Protein AF-A0A0F8WZB8-F1 (afdb_monomer)

Structure (mmCIF, N/CA/C/O backbone):
data_AF-A0A0F8WZB8-F1
#
_entry.id   AF-A0A0F8WZB8-F1
#
loop_
_atom_site.group_PDB
_atom_site.id
_atom_site.type_symbol
_atom_site.label_atom_id
_atom_site.label_alt_id
_atom_site.label_comp_id
_atom_site.label_asym_id
_atom_site.label_entity_id
_atom_site.label_seq_id
_atom_site.pdbx_PDB_ins_code
_atom_site.Cartn_x
_atom_site.Cartn_y
_atom_site.Cartn_z
_atom_site.occupancy
_atom_site.B_iso_or_equiv
_atom_site.auth_seq_id
_atom_site.auth_comp_id
_atom_site.auth_asym_id
_atom_site.auth_atom_id
_atom_site.pdbx_PDB_model_num
ATOM 1 N N . LEU A 1 1 ? -6.434 8.163 26.748 1.00 84.19 1 LEU A N 1
ATOM 2 C CA . LEU A 1 1 ? -7.504 9.034 27.290 1.00 84.19 1 LEU A CA 1
ATOM 3 C C . LEU A 1 1 ? -7.642 8.726 28.777 1.00 84.19 1 LEU A C 1
ATOM 5 O O . LEU A 1 1 ? -7.546 7.554 29.119 1.00 84.19 1 LEU A O 1
ATOM 9 N N . ARG A 1 2 ? -7.771 9.729 29.651 1.00 89.81 2 ARG A N 1
ATOM 10 C CA . ARG A 1 2 ? -7.945 9.549 31.104 1.00 89.81 2 ARG A CA 1
ATOM 11 C C . ARG A 1 2 ? -8.964 10.566 31.616 1.00 89.81 2 ARG A C 1
ATOM 13 O O . ARG A 1 2 ? -8.829 11.735 31.271 1.00 89.81 2 ARG A O 1
ATOM 20 N N . GLY A 1 3 ? -9.933 10.126 32.410 1.00 89.50 3 GLY A N 1
ATOM 21 C CA . GLY A 1 3 ? -10.964 10.975 33.014 1.00 89.50 3 GLY A CA 1
ATOM 22 C C . GLY A 1 3 ? -11.982 10.140 33.790 1.00 89.50 3 GLY A C 1
ATOM 23 O O . GLY A 1 3 ? -12.174 8.975 33.459 1.00 89.50 3 GLY A O 1
ATOM 24 N N . ASP A 1 4 ? -12.578 10.711 34.839 1.00 87.06 4 ASP A N 1
ATOM 25 C CA . ASP A 1 4 ? -13.692 10.127 35.610 1.00 87.06 4 ASP A CA 1
ATOM 26 C C . ASP A 1 4 ? -13.493 8.672 36.082 1.00 87.06 4 ASP A C 1
ATOM 28 O O . ASP A 1 4 ? -14.410 7.855 36.053 1.00 87.06 4 ASP A O 1
ATOM 32 N N . GLY A 1 5 ? -12.275 8.324 36.512 1.00 90.81 5 GLY A N 1
ATOM 33 C CA . GLY A 1 5 ? -11.950 6.959 36.955 1.00 90.81 5 GLY A CA 1
ATOM 34 C C . GLY A 1 5 ? -11.838 5.936 35.815 1.00 90.81 5 GLY A C 1
ATOM 35 O O . GLY A 1 5 ? -11.879 4.731 36.058 1.00 90.81 5 GLY A O 1
ATOM 36 N N . VAL A 1 6 ? -11.696 6.401 34.568 1.00 95.94 6 VAL A N 1
ATOM 37 C CA . VAL A 1 6 ? -11.497 5.578 33.370 1.00 95.94 6 VAL A CA 1
ATOM 38 C C . VAL A 1 6 ? -10.195 5.967 32.669 1.00 95.94 6 VAL A C 1
ATOM 40 O O . VAL A 1 6 ? -9.913 7.141 32.413 1.00 95.94 6 VAL A O 1
ATOM 43 N N . GLN A 1 7 ? -9.399 4.969 32.293 1.00 97.69 7 GLN A N 1
ATOM 44 C CA . GLN A 1 7 ? -8.256 5.119 31.397 1.00 97.69 7 GLN A CA 1
ATOM 45 C C . GLN A 1 7 ? -8.441 4.239 30.161 1.00 97.69 7 GLN A C 1
ATOM 47 O O . GLN A 1 7 ? -8.672 3.042 30.269 1.00 97.69 7 GLN A O 1
ATOM 52 N N . ILE A 1 8 ? -8.251 4.821 28.975 1.00 97.31 8 ILE A N 1
ATOM 53 C CA . ILE A 1 8 ? -8.271 4.109 27.693 1.00 97.31 8 ILE A CA 1
ATOM 54 C C . ILE A 1 8 ? -6.916 4.260 27.001 1.00 97.31 8 ILE A C 1
ATOM 56 O O . ILE A 1 8 ? -6.489 5.382 26.697 1.00 97.31 8 ILE A O 1
ATOM 60 N N . ASN A 1 9 ? -6.266 3.135 26.708 1.00 98.12 9 ASN A N 1
ATOM 61 C CA . ASN A 1 9 ? -5.048 3.061 25.904 1.00 98.12 9 ASN A CA 1
ATOM 62 C C . ASN A 1 9 ? -5.372 2.437 24.540 1.00 98.12 9 ASN A C 1
ATOM 64 O O . ASN A 1 9 ? -5.964 1.359 24.472 1.00 98.12 9 ASN A O 1
ATOM 68 N N . LEU A 1 10 ? -4.969 3.111 23.460 1.00 98.00 10 LEU A N 1
ATOM 69 C CA . LEU A 1 10 ? -5.185 2.671 22.082 1.00 98.00 10 LEU A CA 1
ATOM 70 C C . LEU A 1 10 ? -3.843 2.499 21.375 1.00 98.00 10 LEU A C 1
ATOM 72 O O . LEU A 1 10 ? -3.004 3.398 21.406 1.00 98.00 10 LEU A O 1
ATOM 76 N N . ILE A 1 11 ? -3.654 1.359 20.712 1.00 98.50 11 ILE A N 1
ATOM 77 C CA . ILE A 1 11 ? -2.485 1.094 19.867 1.00 98.50 11 ILE A CA 1
ATOM 78 C C . ILE A 1 11 ? -2.988 0.627 18.508 1.00 98.50 11 ILE A C 1
ATOM 80 O O . ILE A 1 11 ? -3.618 -0.422 18.432 1.00 98.50 11 ILE A O 1
ATOM 84 N N . LEU A 1 12 ? -2.678 1.375 17.447 1.00 98.62 12 LEU A N 1
ATOM 85 C CA . LEU A 1 12 ? -2.992 1.013 16.063 1.00 98.62 12 LEU A CA 1
ATOM 86 C C . LEU A 1 12 ? -1.709 0.654 15.313 1.00 98.62 12 LEU A C 1
ATOM 88 O O . LEU A 1 12 ? -0.749 1.426 15.317 1.00 98.62 12 LEU A O 1
ATOM 92 N N . ARG A 1 13 ? -1.693 -0.504 14.646 1.00 98.62 13 ARG A N 1
ATOM 93 C CA . ARG A 1 13 ? -0.599 -0.922 13.755 1.00 98.62 13 ARG A CA 1
ATOM 94 C C . ARG A 1 13 ? -1.137 -1.642 12.524 1.00 98.62 13 ARG A C 1
ATOM 96 O O . ARG A 1 13 ? -2.099 -2.393 12.619 1.00 98.62 13 ARG A O 1
ATOM 103 N N . PHE A 1 14 ? -0.473 -1.483 11.382 1.00 98.50 14 PHE A N 1
ATOM 104 C CA . PHE A 1 14 ? -0.682 -2.379 10.242 1.00 98.50 14 PHE A CA 1
ATOM 105 C C . PHE A 1 14 ? -0.015 -3.730 10.504 1.00 98.50 14 PHE A C 1
ATOM 107 O O . PHE A 1 14 ? 1.138 -3.779 10.956 1.00 98.50 14 PHE A O 1
ATOM 114 N N . VAL A 1 15 ? -0.757 -4.803 10.228 1.00 98.38 15 VAL A N 1
ATOM 115 C CA . VAL A 1 15 ? -0.369 -6.194 10.514 1.00 98.38 15 VAL A CA 1
ATOM 116 C C . VAL A 1 15 ? -0.375 -7.077 9.264 1.00 98.38 15 VAL A C 1
ATOM 118 O O . VAL A 1 15 ? 0.323 -8.085 9.232 1.00 98.38 15 VAL A O 1
ATOM 121 N N . THR A 1 16 ? -1.070 -6.653 8.205 1.00 98.25 16 THR A N 1
ATOM 122 C CA . THR A 1 16 ? -0.941 -7.183 6.838 1.00 98.25 16 THR A CA 1
ATOM 123 C C . THR A 1 16 ? -0.974 -6.028 5.829 1.00 98.25 16 THR A C 1
ATOM 125 O O . THR A 1 16 ? -1.180 -4.870 6.197 1.00 98.25 16 THR A O 1
ATOM 128 N N . ASN A 1 17 ? -0.844 -6.345 4.537 1.00 97.50 17 ASN A N 1
ATOM 129 C CA . ASN A 1 17 ? -0.978 -5.377 3.442 1.00 97.50 17 ASN A CA 1
ATOM 130 C C . ASN A 1 17 ? -2.409 -4.836 3.256 1.00 97.50 17 ASN A C 1
ATOM 132 O O . ASN A 1 17 ? -2.617 -3.917 2.465 1.00 97.50 17 ASN A O 1
ATOM 136 N N . ARG A 1 18 ? -3.405 -5.418 3.933 1.00 98.56 18 ARG A N 1
ATOM 137 C CA . ARG A 1 18 ? -4.818 -5.020 3.829 1.00 98.56 18 ARG A CA 1
ATOM 138 C C . ARG A 1 18 ? -5.492 -4.765 5.169 1.00 98.56 18 ARG A C 1
ATOM 140 O O . ARG A 1 18 ? -6.571 -4.188 5.174 1.00 98.56 18 ARG A O 1
ATOM 147 N N . THR A 1 19 ? -4.862 -5.149 6.277 1.00 98.88 19 THR A N 1
ATOM 148 C CA . THR A 1 19 ? -5.469 -5.147 7.607 1.00 98.88 19 THR A CA 1
ATOM 149 C C . THR A 1 19 ? -4.601 -4.396 8.612 1.00 98.88 19 THR A C 1
ATOM 151 O O . THR A 1 19 ? -3.408 -4.673 8.790 1.00 98.88 19 THR A O 1
ATOM 154 N N . SER A 1 20 ? -5.230 -3.455 9.310 1.00 98.88 20 SER A N 1
ATOM 155 C CA . SER A 1 20 ? -4.702 -2.841 10.527 1.00 98.88 20 SER A CA 1
ATOM 156 C C . SER A 1 20 ? -5.391 -3.421 11.756 1.00 98.88 20 SER A C 1
ATOM 158 O O . SER A 1 20 ? -6.515 -3.906 11.676 1.00 98.88 20 SER A O 1
ATOM 160 N N . LEU A 1 21 ? -4.698 -3.393 12.888 1.00 98.94 21 LEU A N 1
ATOM 161 C CA . LEU A 1 21 ? -5.144 -3.925 14.164 1.00 98.94 21 LEU A CA 1
ATOM 162 C C . LEU A 1 21 ? -5.076 -2.822 15.214 1.00 98.94 21 LEU A C 1
ATOM 164 O O . LEU A 1 21 ? -4.041 -2.169 15.377 1.00 98.94 21 LEU A O 1
ATOM 168 N N . VAL A 1 22 ? -6.174 -2.652 15.941 1.00 98.81 22 VAL A N 1
ATOM 169 C CA . VAL A 1 22 ? -6.278 -1.763 17.092 1.00 98.81 22 VAL A CA 1
ATOM 170 C C . VAL A 1 22 ? -6.413 -2.600 18.350 1.00 98.81 22 VAL A C 1
ATOM 172 O O . VAL A 1 22 ? -7.341 -3.395 18.456 1.00 98.81 22 VAL A O 1
ATOM 175 N N . LYS A 1 23 ? -5.508 -2.398 19.307 1.00 98.81 23 LYS A N 1
ATOM 176 C CA . LYS A 1 23 ? -5.672 -2.840 20.693 1.00 98.81 23 LYS A CA 1
ATOM 177 C C . LYS A 1 23 ? -6.320 -1.719 21.487 1.00 98.81 23 LYS A C 1
ATOM 179 O O . LYS A 1 23 ? -5.789 -0.606 21.507 1.00 98.81 23 LYS A O 1
ATOM 184 N N . THR A 1 24 ? -7.411 -2.031 22.170 1.00 98.69 24 THR A N 1
ATOM 185 C CA . THR A 1 24 ? -8.091 -1.121 23.088 1.00 98.69 24 THR A CA 1
ATOM 186 C C . THR A 1 24 ? -8.042 -1.705 24.485 1.00 98.69 24 THR A C 1
ATOM 188 O O . THR A 1 24 ? -8.583 -2.779 24.722 1.00 98.69 24 THR A O 1
ATOM 191 N N . GLN A 1 25 ? -7.380 -1.001 25.401 1.00 98.50 25 GLN A N 1
ATOM 192 C CA . GLN A 1 25 ? -7.317 -1.364 26.815 1.00 98.50 25 GLN A CA 1
ATOM 193 C C . GLN A 1 25 ? -8.068 -0.319 27.619 1.00 98.50 25 GLN A C 1
ATOM 195 O O . GLN A 1 25 ? -7.725 0.862 27.549 1.00 98.50 25 GLN A O 1
ATOM 200 N N . ILE A 1 26 ? -9.064 -0.761 28.369 1.00 98.31 26 ILE A N 1
ATOM 201 C CA . ILE A 1 26 ? -9.872 0.057 29.260 1.00 98.31 26 ILE A CA 1
ATOM 202 C C . ILE A 1 26 ? -9.551 -0.384 30.682 1.00 98.31 26 ILE A C 1
ATOM 204 O O . ILE A 1 26 ? -9.604 -1.575 30.978 1.00 98.31 26 ILE A O 1
ATOM 208 N N . ILE A 1 27 ? -9.198 0.578 31.526 1.00 98.00 27 ILE A N 1
ATOM 209 C CA . ILE A 1 27 ? -8.988 0.412 32.962 1.00 98.00 27 ILE A CA 1
ATOM 210 C C . ILE A 1 27 ? -10.053 1.256 33.655 1.00 98.00 27 ILE A C 1
ATOM 212 O O . ILE A 1 27 ? -10.181 2.442 33.333 1.00 98.00 27 ILE A O 1
ATOM 216 N N . THR A 1 28 ? -10.842 0.663 34.545 1.00 97.00 28 THR A N 1
ATOM 217 C CA . THR A 1 28 ? -11.963 1.340 35.200 1.00 97.00 28 THR A CA 1
ATOM 218 C C . THR A 1 28 ? -12.333 0.711 36.542 1.00 97.00 28 THR A C 1
ATOM 220 O O . THR A 1 28 ? -12.270 -0.500 36.723 1.00 97.00 28 THR A O 1
ATOM 223 N N . GLU A 1 29 ? -12.776 1.548 37.480 1.00 93.62 29 GLU A N 1
ATOM 224 C CA . GLU A 1 29 ? -13.241 1.124 38.809 1.00 93.62 29 GLU A CA 1
ATOM 225 C C . GLU A 1 29 ? -14.736 0.760 38.849 1.00 93.62 29 GLU A C 1
ATOM 227 O O . GLU A 1 29 ? -15.234 0.294 39.875 1.00 93.62 29 GLU A O 1
ATOM 232 N N . LYS A 1 30 ? -15.483 1.007 37.764 1.00 94.50 30 LYS A N 1
ATOM 233 C CA . LYS A 1 30 ? -16.938 0.810 37.697 1.00 94.50 30 LYS A CA 1
ATOM 234 C C . LYS A 1 30 ? -17.340 0.114 36.394 1.00 94.50 30 LYS A C 1
ATOM 236 O O . LYS A 1 30 ? -16.642 0.255 35.394 1.00 94.50 30 LYS A O 1
ATOM 241 N N . PRO A 1 31 ? -18.492 -0.575 36.361 1.00 96.62 31 PRO A N 1
ATOM 242 C CA . PRO A 1 31 ? -19.074 -1.033 35.108 1.00 96.62 31 PRO A CA 1
ATOM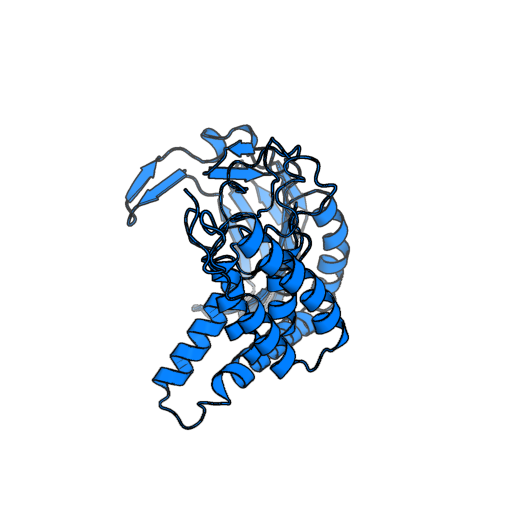 243 C C . PRO A 1 31 ? -19.306 0.132 34.138 1.00 96.62 31 PRO A C 1
ATOM 245 O O . PRO A 1 31 ? -19.742 1.208 34.553 1.00 96.62 31 PRO A O 1
ATOM 248 N N . LEU A 1 32 ? -19.049 -0.094 32.850 1.00 97.12 32 LEU A N 1
ATOM 249 C CA . LEU A 1 32 ? -19.213 0.899 31.789 1.00 97.12 32 LEU A CA 1
ATOM 250 C C . LEU A 1 32 ? -20.117 0.372 30.677 1.00 97.12 32 LEU A C 1
ATOM 252 O O . LEU A 1 32 ? -20.080 -0.810 30.330 1.00 97.12 32 LEU A O 1
ATOM 256 N N . ILE A 1 33 ? -20.856 1.295 30.064 1.00 97.00 33 ILE A N 1
ATOM 257 C CA . ILE A 1 33 ? -21.469 1.104 28.751 1.00 97.00 33 ILE A CA 1
ATOM 258 C C . ILE A 1 33 ? -20.485 1.664 27.726 1.00 97.00 33 ILE A C 1
ATOM 260 O O . ILE A 1 33 ? -20.104 2.833 27.798 1.00 97.00 33 ILE A O 1
ATOM 264 N N . LEU A 1 34 ? -20.042 0.827 26.796 1.00 97.25 34 LEU A N 1
ATOM 265 C CA . LEU A 1 34 ? -19.183 1.237 25.694 1.00 97.25 34 LEU A CA 1
ATOM 266 C C . LEU A 1 34 ? -20.042 1.479 24.465 1.00 97.25 34 LEU A C 1
ATOM 268 O O . LEU A 1 34 ? -20.723 0.559 24.016 1.00 97.25 34 LEU A O 1
ATOM 272 N N . GLN A 1 35 ? -19.937 2.679 23.904 1.00 97.38 35 GLN A N 1
ATOM 273 C CA . GLN A 1 35 ? -20.584 3.058 22.657 1.00 97.38 35 GLN A CA 1
ATOM 274 C C . GLN A 1 35 ? -19.526 3.364 21.594 1.00 97.38 35 GLN A C 1
ATOM 276 O O . GLN A 1 35 ? -18.582 4.120 21.830 1.00 97.38 35 GLN A O 1
ATOM 281 N N . PHE A 1 36 ? -19.678 2.759 20.418 1.00 96.81 36 PHE A N 1
ATOM 282 C CA . PHE A 1 36 ? -18.862 3.014 19.236 1.00 96.81 36 PHE A CA 1
ATOM 283 C C . PHE A 1 36 ? -19.757 3.537 18.127 1.00 96.81 36 PHE A C 1
ATOM 285 O O . PHE A 1 36 ? -20.694 2.857 17.718 1.00 96.81 36 PHE A O 1
ATOM 292 N N . GLU A 1 37 ? -19.424 4.699 17.591 1.00 97.00 37 GLU A N 1
ATOM 293 C CA . GLU A 1 37 ? -20.153 5.305 16.486 1.00 97.00 37 GLU A CA 1
ATOM 294 C C . GLU A 1 37 ? -19.237 5.553 15.290 1.00 97.00 37 GLU A C 1
ATOM 296 O O . GLU A 1 37 ? -18.013 5.664 15.407 1.00 97.00 37 GLU A O 1
ATOM 301 N N . GLY A 1 38 ? -19.839 5.632 14.110 1.00 96.44 38 GLY A N 1
ATOM 302 C CA . GLY A 1 38 ? -19.140 6.059 12.912 1.00 96.44 38 GLY A CA 1
ATOM 303 C C . GLY A 1 38 ? -20.101 6.562 11.852 1.00 96.44 38 GLY A C 1
ATOM 304 O O . GLY A 1 38 ? -21.233 6.092 11.744 1.00 96.44 38 GLY A O 1
ATOM 305 N N . GLN A 1 39 ? -19.622 7.506 11.048 1.00 96.75 39 GLN A N 1
ATOM 306 C CA . GLN A 1 39 ? -20.369 8.141 9.971 1.00 96.75 39 GLN A CA 1
ATOM 307 C C . GLN A 1 39 ? -19.475 8.255 8.738 1.00 96.75 39 GLN A C 1
ATOM 309 O O . GLN A 1 39 ? -18.318 8.671 8.821 1.00 96.75 39 GLN A O 1
ATOM 314 N N . LEU A 1 40 ? -20.002 7.848 7.586 1.00 96.31 40 LEU A N 1
ATOM 315 C CA . LEU A 1 40 ? -19.331 8.038 6.308 1.00 96.31 40 LEU A CA 1
ATOM 316 C C . LEU A 1 40 ? -19.379 9.516 5.916 1.00 96.31 40 LEU A C 1
ATOM 318 O O . LEU A 1 40 ? -20.345 10.218 6.202 1.00 96.31 40 LEU A O 1
ATOM 322 N N . VAL A 1 41 ? -18.330 9.978 5.237 1.00 93.31 41 VAL A N 1
ATOM 323 C CA . VAL A 1 41 ? -18.161 11.390 4.873 1.00 93.31 41 VAL A CA 1
ATOM 324 C C . VAL A 1 41 ? -19.347 11.947 4.075 1.00 93.31 41 VAL A C 1
ATOM 326 O O . VAL A 1 41 ? -19.839 11.330 3.127 1.00 93.31 41 VAL A O 1
ATOM 329 N N . GLU A 1 42 ? -19.779 13.153 4.444 1.00 86.62 42 GLU A N 1
ATOM 330 C CA . GLU A 1 42 ? -20.983 13.785 3.888 1.00 86.62 42 GLU A CA 1
ATOM 331 C C . GLU A 1 42 ? -20.702 14.831 2.809 1.00 86.62 42 GLU A C 1
ATOM 333 O O . GLU A 1 42 ? -21.606 15.176 2.055 1.00 86.62 42 GLU A O 1
ATOM 338 N N . HIS A 1 43 ? -19.459 15.306 2.692 1.00 93.31 43 HIS A N 1
ATOM 339 C CA . HIS A 1 43 ? -19.064 16.337 1.731 1.00 93.31 43 HIS A CA 1
ATOM 340 C C . HIS A 1 43 ? -17.992 15.818 0.770 1.00 93.31 43 HIS A C 1
ATOM 342 O O . HIS A 1 43 ? -17.039 15.156 1.182 1.00 93.31 43 HIS A O 1
ATOM 348 N N . MET A 1 44 ? -18.135 16.146 -0.513 1.00 94.44 44 MET A N 1
ATOM 349 C CA . MET A 1 44 ? -17.294 15.634 -1.591 1.00 94.44 44 MET A CA 1
ATOM 350 C C . MET A 1 44 ? -15.901 16.264 -1.599 1.00 94.44 44 MET A C 1
ATOM 352 O O . MET A 1 44 ? -14.916 15.572 -1.850 1.00 94.44 44 MET A O 1
ATOM 356 N N . SER A 1 45 ? -15.788 17.575 -1.355 1.00 95.25 45 SER A N 1
ATOM 357 C CA . SER A 1 45 ? -14.470 18.217 -1.336 1.00 95.25 45 SER A CA 1
ATOM 358 C C . SER A 1 45 ? -14.400 19.502 -0.518 1.00 95.25 45 SER A C 1
ATOM 360 O O . SER A 1 45 ? -15.357 20.274 -0.411 1.00 95.25 45 SER A O 1
ATOM 362 N N . ALA A 1 46 ? -13.203 19.764 -0.001 1.00 95.50 46 ALA A N 1
ATOM 363 C CA . ALA A 1 46 ? -12.823 21.012 0.638 1.00 95.50 46 ALA A CA 1
ATOM 364 C C . ALA A 1 46 ? -11.404 21.412 0.210 1.00 95.50 46 ALA A C 1
ATOM 366 O O . ALA A 1 46 ? -10.581 20.566 -0.140 1.00 95.50 46 ALA A O 1
ATOM 367 N N . LYS A 1 47 ? -11.102 22.712 0.259 1.00 96.50 47 LYS A N 1
ATOM 368 C CA . LYS A 1 47 ? -9.750 23.253 0.072 1.00 96.50 47 LYS A CA 1
ATOM 369 C C . LYS A 1 47 ? -9.447 24.221 1.209 1.00 96.50 47 LYS A C 1
ATOM 371 O O . LYS A 1 47 ? -10.205 25.164 1.424 1.00 96.50 47 LYS A O 1
ATOM 376 N N . ASN A 1 48 ? -8.346 23.987 1.923 1.00 95.56 48 ASN A N 1
ATOM 377 C CA . ASN A 1 48 ? -7.917 24.780 3.084 1.00 95.56 48 ASN A CA 1
ATOM 378 C C . ASN A 1 48 ? -9.020 24.907 4.153 1.00 95.56 48 ASN A C 1
ATOM 380 O O . ASN A 1 48 ? -9.349 26.007 4.589 1.00 95.56 48 ASN A O 1
ATOM 384 N N . GLY A 1 49 ? -9.658 23.783 4.499 1.00 93.88 49 GLY A N 1
ATOM 385 C CA . GLY A 1 49 ? -10.753 23.728 5.477 1.00 93.88 49 GLY A CA 1
ATOM 386 C C . GLY A 1 49 ? -12.092 24.306 4.999 1.00 93.88 49 GLY A C 1
ATOM 387 O O . GLY A 1 49 ? -13.075 24.218 5.723 1.00 93.88 49 GLY A O 1
ATOM 388 N N . LYS A 1 50 ? -12.167 24.869 3.784 1.00 96.06 50 LYS A N 1
ATOM 389 C CA . LYS A 1 50 ? -13.402 25.439 3.226 1.00 96.06 50 LYS A CA 1
ATOM 390 C C . LYS A 1 50 ? -14.044 24.473 2.241 1.00 96.06 50 LYS A C 1
ATOM 392 O O . LYS A 1 50 ? -13.394 24.068 1.274 1.00 96.06 50 LYS A O 1
ATOM 397 N N . VAL A 1 51 ? -15.314 24.138 2.467 1.00 96.06 51 VAL A N 1
ATOM 398 C CA . VAL A 1 51 ? -16.101 23.279 1.571 1.00 96.06 51 VAL A CA 1
ATOM 399 C C . VAL A 1 51 ? -16.131 23.887 0.165 1.00 96.06 51 VAL A C 1
ATOM 401 O O . VAL A 1 51 ? -16.326 25.091 -0.006 1.00 96.06 51 VAL A O 1
ATOM 404 N N . LYS A 1 52 ? -15.879 23.049 -0.841 1.00 96.44 52 LYS A N 1
ATOM 405 C CA . LYS A 1 52 ? -15.947 23.398 -2.267 1.00 96.44 52 LYS A CA 1
ATOM 406 C C . LYS A 1 52 ? -17.090 22.690 -2.969 1.00 96.44 52 LYS A C 1
ATOM 408 O O . LYS A 1 52 ? -17.718 23.281 -3.837 1.00 96.44 52 LYS A O 1
ATOM 413 N N . ASP A 1 53 ? -17.373 21.464 -2.555 1.00 95.94 53 ASP A N 1
ATOM 414 C CA . ASP A 1 53 ? -18.534 20.713 -2.997 1.00 95.94 53 ASP A CA 1
ATOM 415 C C . ASP A 1 53 ? -19.175 20.059 -1.774 1.00 95.94 53 ASP A C 1
ATOM 417 O O . ASP A 1 53 ? -18.592 19.160 -1.163 1.00 95.94 53 ASP A O 1
ATOM 421 N N . ALA A 1 54 ? -20.348 20.572 -1.399 1.00 96.31 54 ALA A N 1
ATOM 422 C CA . ALA A 1 54 ? -21.110 20.129 -0.236 1.00 96.31 54 ALA A CA 1
ATOM 423 C C . ALA A 1 54 ? -21.951 18.874 -0.514 1.00 96.31 54 ALA A C 1
ATOM 425 O O . ALA A 1 54 ? -22.599 18.360 0.390 1.00 96.31 54 ALA A O 1
ATOM 426 N N . ARG A 1 55 ? -21.980 18.371 -1.754 1.00 96.19 55 ARG A N 1
ATOM 427 C CA . ARG A 1 55 ? -22.707 17.136 -2.062 1.00 96.19 55 ARG A CA 1
ATOM 428 C C . ARG A 1 55 ? -22.014 15.949 -1.400 1.00 96.19 55 ARG A C 1
ATOM 430 O O . ARG A 1 55 ? -20.791 15.914 -1.314 1.00 96.19 55 ARG A O 1
ATOM 437 N N . SER A 1 56 ? -22.785 14.937 -1.022 1.00 95.12 56 SER A N 1
ATOM 438 C CA . SER A 1 56 ? -22.229 13.665 -0.556 1.00 95.12 56 SER A CA 1
ATOM 439 C C . SER A 1 56 ? -21.584 12.880 -1.701 1.00 95.12 56 SER A C 1
ATOM 441 O O . SER A 1 56 ? -22.187 12.797 -2.778 1.00 95.12 56 SER A O 1
ATOM 443 N N . PRO A 1 57 ? -20.428 12.213 -1.488 1.00 95.88 57 PRO A N 1
ATOM 444 C CA . PRO A 1 57 ? -19.867 11.280 -2.467 1.00 95.88 57 PRO A CA 1
ATOM 445 C C . PRO A 1 57 ? -20.868 10.208 -2.912 1.00 95.88 57 PRO A C 1
ATOM 447 O O . PRO A 1 57 ? -20.868 9.807 -4.071 1.00 95.88 57 PRO A O 1
ATOM 450 N N . PHE A 1 58 ? -21.773 9.793 -2.021 1.00 95.81 58 PHE A N 1
ATOM 451 C CA . PHE A 1 58 ? -22.807 8.795 -2.306 1.00 95.81 58 PHE A CA 1
ATOM 452 C C . PHE A 1 58 ? -24.005 9.358 -3.088 1.00 95.81 58 PHE A C 1
ATOM 454 O O . PHE A 1 58 ? -24.813 8.588 -3.606 1.00 95.81 58 PHE A O 1
ATOM 461 N N . ALA A 1 59 ? -24.140 10.686 -3.169 1.00 95.25 59 ALA A N 1
ATOM 462 C CA . ALA A 1 59 ? -25.091 11.358 -4.054 1.00 95.25 59 ALA A CA 1
ATOM 463 C C . ALA A 1 59 ? -24.469 11.631 -5.433 1.00 95.25 59 ALA A C 1
ATOM 465 O O . ALA A 1 59 ? -25.135 11.457 -6.449 1.00 95.25 59 ALA A O 1
ATOM 466 N N . VAL A 1 60 ? -23.187 12.015 -5.473 1.00 97.06 60 VAL A N 1
ATOM 467 C CA . VAL A 1 60 ? -22.432 12.225 -6.723 1.00 97.06 60 VAL A CA 1
ATOM 468 C C . VAL A 1 60 ? -22.207 10.903 -7.462 1.00 97.06 60 VAL A C 1
ATOM 470 O O . VAL A 1 60 ? -22.336 10.849 -8.683 1.00 97.06 60 VAL A O 1
ATOM 473 N N . TYR A 1 61 ? -21.927 9.827 -6.725 1.00 97.25 61 TYR A N 1
ATOM 474 C CA . TYR A 1 61 ? -21.783 8.474 -7.252 1.00 97.25 61 TYR A CA 1
ATOM 475 C C . TYR A 1 61 ? -22.804 7.545 -6.582 1.00 97.25 61 TYR A C 1
ATOM 477 O O . TYR A 1 61 ? -22.455 6.832 -5.639 1.00 97.25 61 TYR A O 1
ATOM 485 N N . PRO A 1 62 ? -24.061 7.494 -7.065 1.00 96.06 62 PRO A N 1
ATOM 486 C CA . PRO A 1 62 ? -25.098 6.641 -6.477 1.00 96.06 62 PRO A CA 1
ATOM 487 C C . PRO A 1 62 ? -24.710 5.158 -6.418 1.00 96.06 62 PRO A C 1
ATOM 489 O O . PRO A 1 62 ? -25.157 4.432 -5.535 1.00 96.06 62 PRO A O 1
ATOM 492 N N . GLN A 1 63 ? -23.807 4.712 -7.296 1.00 96.81 63 GLN A N 1
ATOM 493 C CA . GLN A 1 63 ? -23.407 3.305 -7.348 1.00 96.81 63 GLN A CA 1
ATOM 494 C C . GLN A 1 63 ? -22.414 2.951 -6.237 1.00 96.81 63 GLN A C 1
ATOM 496 O O . GLN A 1 63 ? -22.187 1.777 -5.971 1.00 96.81 63 GLN A O 1
ATOM 501 N N . LEU A 1 64 ? -21.849 3.956 -5.558 1.00 96.81 64 LEU A N 1
ATOM 502 C CA . LEU A 1 64 ? -20.971 3.787 -4.404 1.00 96.81 64 LEU A CA 1
ATOM 503 C C . LEU A 1 64 ? -21.737 3.445 -3.120 1.00 96.81 64 LEU A C 1
ATOM 505 O O . LEU A 1 64 ? -21.100 3.108 -2.128 1.00 96.81 64 LEU A O 1
ATOM 509 N N . GLN A 1 65 ? -23.069 3.577 -3.100 1.00 95.69 65 GLN A N 1
ATOM 510 C CA . GLN A 1 65 ? -23.874 3.430 -1.882 1.00 95.69 65 GLN A CA 1
ATOM 511 C C . GLN A 1 65 ? -23.490 2.157 -1.104 1.00 95.69 65 GLN A C 1
ATOM 513 O O . GLN A 1 65 ? -23.472 1.067 -1.690 1.00 95.69 65 GLN A O 1
ATOM 518 N N . PRO A 1 66 ? -23.156 2.283 0.194 1.00 96.62 66 PRO A N 1
ATOM 519 C CA . PRO A 1 66 ? -22.678 1.159 0.979 1.00 96.62 66 PRO A CA 1
ATOM 520 C C . PRO A 1 66 ? -23.811 0.162 1.215 1.00 96.62 66 PRO A C 1
ATOM 522 O O . PRO A 1 66 ? -24.929 0.531 1.578 1.00 96.62 66 PRO A O 1
ATOM 525 N N . LYS A 1 67 ? -23.504 -1.123 1.062 1.00 97.69 67 LYS A N 1
ATOM 526 C CA . LYS A 1 67 ? -24.354 -2.212 1.545 1.00 97.69 67 LYS A CA 1
ATOM 527 C C . LYS A 1 67 ? -23.785 -2.717 2.860 1.00 97.69 67 LYS A C 1
ATOM 529 O O . LYS A 1 67 ? -22.657 -3.208 2.888 1.00 97.69 67 LYS A O 1
ATOM 534 N N . TRP A 1 68 ? -24.568 -2.571 3.920 1.00 97.75 68 TRP A N 1
ATOM 535 C CA . TRP A 1 68 ? -24.192 -2.953 5.274 1.00 97.75 68 TRP A CA 1
ATOM 536 C C . TRP A 1 68 ? -24.517 -4.421 5.532 1.00 97.75 68 TRP A C 1
ATOM 538 O O . TRP A 1 68 ? -25.595 -4.904 5.188 1.00 97.75 68 TRP A O 1
ATOM 548 N N . GLN A 1 69 ? -23.582 -5.114 6.164 1.00 97.75 69 GLN A N 1
ATOM 549 C CA . GLN A 1 69 ? -23.791 -6.407 6.796 1.00 97.75 69 GLN A CA 1
ATOM 550 C C . GLN A 1 69 ? -23.220 -6.303 8.203 1.00 97.75 69 GLN A C 1
ATOM 552 O O . GLN A 1 69 ? -22.029 -6.032 8.368 1.00 97.75 69 GLN A O 1
ATOM 557 N N . VAL A 1 70 ? -24.079 -6.457 9.206 1.00 96.69 70 VAL A N 1
ATOM 558 C CA . VAL A 1 70 ? -23.704 -6.330 10.615 1.00 96.69 70 VAL A CA 1
ATOM 559 C C . VAL A 1 70 ? -24.040 -7.615 11.357 1.00 96.69 70 VAL A C 1
ATOM 561 O O . VAL A 1 70 ? -25.081 -8.226 11.120 1.00 96.69 70 VAL A O 1
ATOM 564 N N . THR A 1 71 ? -23.146 -8.020 12.247 1.00 93.88 71 THR A N 1
ATOM 565 C CA . THR A 1 71 ? -23.361 -9.089 13.227 1.00 93.88 71 THR A CA 1
ATOM 566 C C . THR A 1 71 ? -22.805 -8.633 14.567 1.00 93.88 71 THR A C 1
ATOM 568 O O . THR A 1 71 ? -22.138 -7.600 14.644 1.00 93.88 71 THR A O 1
ATOM 571 N N . ASP A 1 72 ? -22.998 -9.431 15.615 1.00 89.12 72 ASP A N 1
ATOM 572 C CA . ASP A 1 72 ? -22.381 -9.143 16.905 1.00 89.12 72 ASP A CA 1
ATOM 573 C C . ASP A 1 72 ? -20.851 -9.126 16.760 1.00 89.12 72 ASP A C 1
ATOM 575 O O . ASP A 1 72 ? -20.230 -10.147 16.464 1.00 89.12 72 ASP A O 1
ATOM 579 N N . GLY A 1 73 ? -20.240 -7.948 16.904 1.00 88.44 73 GLY A N 1
ATOM 580 C CA . GLY A 1 73 ? -18.789 -7.772 16.768 1.00 88.44 73 GLY A CA 1
ATOM 581 C C . GLY A 1 73 ? -18.260 -7.446 15.367 1.00 88.44 73 GLY A C 1
ATOM 582 O O . GLY A 1 73 ? -17.098 -7.047 15.276 1.00 88.44 73 GLY A O 1
ATOM 583 N N . ASN A 1 74 ? -19.062 -7.539 14.296 1.00 96.06 74 ASN A N 1
ATOM 584 C CA . ASN A 1 74 ? -18.562 -7.338 12.929 1.00 96.06 74 ASN A CA 1
ATOM 585 C C . ASN A 1 74 ? -19.416 -6.371 12.109 1.00 96.06 74 ASN A C 1
ATOM 587 O O . ASN A 1 74 ? -20.646 -6.408 12.136 1.00 96.06 74 ASN A O 1
ATOM 591 N N . ILE A 1 75 ? -18.743 -5.544 11.311 1.00 98.31 75 ILE A N 1
ATOM 592 C CA . ILE A 1 75 ? -19.359 -4.633 10.344 1.00 98.31 75 ILE A CA 1
ATOM 593 C C . ILE A 1 75 ? -18.646 -4.815 9.012 1.00 98.31 75 ILE A C 1
ATOM 595 O O . ILE A 1 75 ? -17.431 -4.662 8.925 1.00 98.31 75 ILE A O 1
ATOM 599 N N . THR A 1 76 ? -19.403 -5.084 7.956 1.00 98.56 76 THR A N 1
ATOM 600 C CA . THR A 1 76 ? -18.908 -5.086 6.580 1.00 98.56 76 THR A CA 1
ATOM 601 C C . THR A 1 76 ? -19.693 -4.078 5.754 1.00 98.56 76 THR A C 1
ATOM 603 O O . THR A 1 76 ? -20.919 -4.146 5.678 1.00 98.56 76 THR A O 1
ATOM 606 N N . LEU A 1 77 ? -18.981 -3.157 5.106 1.00 98.44 77 LEU A N 1
ATOM 607 C CA . LEU A 1 77 ? -19.526 -2.267 4.088 1.00 98.44 77 LEU A CA 1
ATOM 608 C C . LEU A 1 77 ? -19.025 -2.713 2.719 1.00 98.44 77 LEU A C 1
ATOM 610 O O . LEU A 1 77 ? -17.825 -2.661 2.459 1.00 98.44 77 LEU A O 1
ATOM 614 N N . SER A 1 78 ? -19.933 -3.117 1.836 1.00 98.38 78 SER A N 1
ATOM 615 C CA . SER A 1 78 ? -19.613 -3.382 0.429 1.00 98.38 78 SER A CA 1
ATOM 616 C C . SER A 1 78 ? -19.936 -2.167 -0.434 1.00 98.38 78 SER A C 1
ATOM 618 O O . SER A 1 78 ? -21.009 -1.580 -0.290 1.00 98.38 78 SER A O 1
ATOM 620 N N . PHE A 1 79 ? -19.042 -1.820 -1.358 1.00 98.38 79 PHE A N 1
ATOM 621 C CA . PHE A 1 79 ? -19.198 -0.670 -2.251 1.00 98.38 79 PHE A CA 1
ATOM 622 C C . PHE A 1 79 ? -19.408 -1.119 -3.699 1.00 98.38 79 PHE A C 1
ATOM 624 O O . PHE A 1 79 ? -18.681 -1.980 -4.201 1.00 98.38 79 PHE A O 1
ATOM 631 N N . GLY A 1 80 ? -20.387 -0.524 -4.387 1.00 98.44 80 GLY A N 1
ATOM 632 C CA . GLY A 1 80 ? -20.631 -0.800 -5.803 1.00 98.44 80 GLY A CA 1
ATOM 633 C C . GLY A 1 80 ? -19.592 -0.158 -6.731 1.00 98.44 80 GLY A C 1
ATOM 634 O O . GLY A 1 80 ? -18.679 0.549 -6.293 1.00 98.44 80 GLY A O 1
ATOM 635 N N . LYS A 1 81 ? -19.674 -0.493 -8.026 1.00 98.50 81 LYS A N 1
ATOM 636 C CA . LYS A 1 81 ? -18.647 -0.176 -9.032 1.00 98.50 81 LYS A CA 1
ATOM 637 C C . LYS A 1 81 ? -18.744 1.286 -9.459 1.00 98.50 81 LYS A C 1
ATOM 639 O O . LYS A 1 81 ? -19.776 1.719 -9.964 1.00 98.50 81 LYS A O 1
ATOM 644 N N . VAL A 1 82 ? -17.643 2.017 -9.330 1.00 98.56 82 VAL A N 1
ATOM 645 C CA . VAL A 1 82 ? -17.484 3.400 -9.790 1.00 98.56 82 VAL A CA 1
ATOM 646 C C . VAL A 1 82 ? -16.208 3.483 -10.614 1.00 98.56 82 VAL A C 1
ATOM 648 O O . VAL A 1 82 ? -15.148 3.087 -10.140 1.00 98.56 82 VAL A O 1
ATOM 651 N N . ARG A 1 83 ? -16.308 3.984 -11.850 1.00 97.75 83 ARG A N 1
ATOM 652 C CA . ARG A 1 83 ? -15.177 4.197 -12.772 1.00 97.75 83 ARG A CA 1
ATOM 653 C C . ARG A 1 83 ? -15.026 5.688 -13.100 1.00 97.75 83 ARG A C 1
ATOM 655 O O . ARG A 1 83 ? -15.049 6.093 -14.255 1.00 97.75 83 ARG A O 1
ATOM 662 N N . ALA A 1 84 ? -14.958 6.522 -12.062 1.00 96.94 84 ALA A N 1
ATOM 663 C CA . ALA A 1 84 ? -14.823 7.970 -12.195 1.00 96.94 84 ALA A CA 1
ATOM 664 C C . ALA A 1 84 ? -13.337 8.335 -12.283 1.00 96.94 84 ALA A C 1
ATOM 666 O O . ALA A 1 84 ? -12.683 8.611 -11.273 1.00 96.94 84 ALA A O 1
ATOM 667 N N . PHE A 1 85 ? -12.785 8.276 -13.493 1.00 93.06 85 PHE A N 1
ATOM 668 C CA . PHE A 1 85 ? -11.358 8.481 -13.712 1.00 93.06 85 PHE A CA 1
ATOM 669 C C . PHE A 1 85 ? -10.857 9.827 -13.207 1.00 93.06 85 PHE A C 1
ATOM 671 O O . PHE A 1 85 ? -11.530 10.855 -13.268 1.00 93.06 85 PHE A O 1
ATOM 678 N N . GLY A 1 86 ? -9.659 9.784 -12.631 1.00 90.44 86 GLY A N 1
ATOM 679 C CA . GLY A 1 86 ? -9.083 10.907 -11.917 1.00 90.44 86 GLY A CA 1
ATOM 680 C C . GLY A 1 86 ? -9.790 11.247 -10.606 1.00 90.44 86 GLY A C 1
ATOM 681 O O . GLY A 1 86 ? -9.349 12.191 -9.978 1.00 90.44 86 GLY A O 1
ATOM 682 N N . GLN A 1 87 ? -10.832 10.540 -10.159 1.00 94.12 87 GLN A N 1
ATOM 683 C CA . GLN A 1 87 ? -11.546 10.853 -8.912 1.00 94.12 87 GLN A CA 1
ATOM 684 C C . GLN A 1 87 ? -11.660 9.634 -7.989 1.00 94.12 87 GLN A C 1
ATOM 686 O O . GLN A 1 87 ? -11.067 9.625 -6.915 1.00 94.12 87 GLN A O 1
ATOM 691 N N . LEU A 1 88 ? -12.408 8.605 -8.402 1.00 96.62 88 LEU A N 1
ATOM 692 C CA . LEU A 1 88 ? -12.713 7.425 -7.592 1.00 96.62 88 LEU A CA 1
ATOM 693 C C . LEU A 1 88 ? -12.887 6.185 -8.472 1.00 96.62 88 LEU A C 1
ATOM 695 O O . LEU A 1 88 ? -13.705 6.176 -9.392 1.00 96.62 88 LEU A O 1
ATOM 699 N N . LEU A 1 89 ? -12.154 5.123 -8.136 1.00 98.25 89 LEU A N 1
ATOM 700 C CA . LEU A 1 89 ? -12.201 3.840 -8.828 1.00 98.25 89 LEU A CA 1
ATOM 701 C C . LEU A 1 89 ? -12.460 2.712 -7.823 1.00 98.25 89 LEU A C 1
ATOM 703 O O . LEU A 1 89 ? -11.653 2.484 -6.925 1.00 98.25 89 LEU A O 1
ATOM 707 N N . THR A 1 90 ? -13.564 1.989 -7.994 1.00 98.38 90 THR A N 1
ATOM 708 C CA . THR A 1 90 ? -13.917 0.798 -7.202 1.00 98.38 90 THR A CA 1
ATOM 709 C C . THR A 1 90 ? -14.271 -0.365 -8.129 1.00 98.38 90 THR A C 1
ATOM 711 O O . THR A 1 90 ? -14.719 -0.167 -9.263 1.00 98.38 90 THR A O 1
ATOM 714 N N . SER A 1 91 ? -14.053 -1.597 -7.665 1.00 97.88 91 SER A N 1
ATOM 715 C CA . SER A 1 91 ? -14.324 -2.810 -8.453 1.00 97.88 91 SER A CA 1
ATOM 716 C C . SER A 1 91 ? -15.812 -3.176 -8.501 1.00 97.88 91 SER A C 1
ATOM 718 O O . SER A 1 91 ? -16.250 -3.870 -9.414 1.00 97.88 91 SER A O 1
ATOM 720 N N . GLY A 1 92 ? -16.594 -2.714 -7.520 1.00 98.19 92 GLY A N 1
ATOM 721 C CA . GLY A 1 92 ? -17.953 -3.195 -7.253 1.00 98.19 92 GLY A CA 1
ATOM 722 C C . GLY A 1 92 ? -18.033 -4.403 -6.328 1.00 98.19 92 GLY A C 1
ATOM 723 O O . GLY A 1 92 ? -19.129 -4.843 -5.998 1.00 98.19 92 GLY A O 1
ATOM 724 N N . SER A 1 93 ? -16.880 -4.913 -5.897 1.00 98.06 93 SER A N 1
ATOM 725 C CA . SER A 1 93 ? -16.760 -5.964 -4.883 1.00 98.06 93 SER A CA 1
ATOM 726 C C . SER A 1 93 ? -15.809 -5.572 -3.749 1.00 98.06 93 SER A C 1
ATOM 728 O O . SER A 1 93 ? -15.454 -6.413 -2.929 1.00 98.06 93 SER A O 1
ATOM 730 N N . SER A 1 94 ? -15.395 -4.302 -3.698 1.00 98.56 94 SER A N 1
ATOM 731 C CA . SER A 1 94 ? -14.536 -3.783 -2.638 1.00 98.56 94 SER A CA 1
ATOM 732 C C . SER A 1 94 ? -15.297 -3.674 -1.323 1.00 98.56 94 SER A C 1
ATOM 734 O O . SER A 1 94 ? -16.467 -3.275 -1.317 1.00 98.56 94 SER A O 1
ATOM 736 N N . GLN A 1 95 ? -14.621 -3.963 -0.214 1.00 98.75 95 GLN A N 1
ATOM 737 C CA . GLN A 1 95 ? -15.212 -3.965 1.118 1.00 98.75 95 GLN A CA 1
ATOM 738 C C . GLN A 1 95 ? -14.349 -3.221 2.136 1.00 98.75 95 GLN A 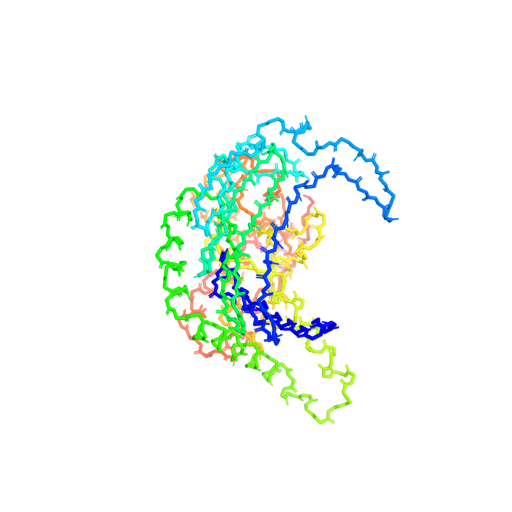C 1
ATOM 740 O O . GLN A 1 95 ? -13.123 -3.297 2.095 1.00 98.75 95 GLN A O 1
ATOM 745 N N . LEU A 1 96 ? -15.005 -2.547 3.080 1.00 98.62 96 LEU A N 1
ATOM 746 C CA . LEU A 1 96 ? -14.417 -2.149 4.356 1.00 98.62 96 LEU A CA 1
ATOM 747 C C . LEU A 1 96 ? -14.982 -3.066 5.443 1.00 98.62 96 LEU A C 1
ATOM 749 O O . LEU A 1 96 ? -16.194 -3.096 5.647 1.00 98.62 96 LEU A O 1
ATOM 753 N N . GLN A 1 97 ? -14.114 -3.809 6.121 1.00 98.75 97 GLN A N 1
ATOM 754 C CA . GLN A 1 97 ? -14.491 -4.757 7.165 1.00 98.75 97 GLN A CA 1
ATOM 755 C C . GLN A 1 97 ? -13.898 -4.359 8.514 1.00 98.75 97 GLN A C 1
ATOM 757 O O . GLN A 1 97 ? -12.717 -4.015 8.609 1.00 98.75 97 GLN A O 1
ATOM 762 N N . LEU A 1 98 ? -14.723 -4.430 9.552 1.00 98.56 98 LEU A N 1
ATOM 763 C CA . LEU A 1 98 ? -14.355 -4.254 10.947 1.00 98.56 98 LEU A CA 1
ATOM 764 C C . LEU A 1 98 ? -14.735 -5.530 11.692 1.00 98.56 98 LEU A C 1
ATOM 766 O O . LEU A 1 98 ? -15.896 -5.928 11.641 1.00 98.56 98 LEU A O 1
ATOM 770 N N . HIS A 1 99 ? -13.787 -6.129 12.407 1.00 98.56 99 HIS A N 1
ATOM 771 C CA . HIS A 1 99 ? -14.040 -7.322 13.223 1.00 98.56 99 HIS A CA 1
ATOM 772 C C . HIS A 1 99 ? -13.488 -7.113 14.624 1.00 98.56 99 HIS A C 1
ATOM 774 O O . HIS A 1 99 ? -12.341 -6.679 14.771 1.00 98.56 99 HIS A O 1
ATOM 780 N N . LYS A 1 100 ? -14.294 -7.387 15.650 1.00 98.00 100 LYS A N 1
ATOM 781 C CA . LYS A 1 100 ? -13.956 -7.154 17.058 1.00 98.00 100 LYS A CA 1
ATOM 782 C C . LYS A 1 100 ? -13.896 -8.464 17.832 1.00 98.00 100 LYS A C 1
ATOM 784 O O . LYS A 1 100 ? -14.743 -9.330 17.664 1.00 98.00 100 LYS A O 1
ATOM 789 N N . THR A 1 101 ? -12.948 -8.569 18.763 1.00 98.00 101 THR A N 1
ATOM 790 C CA . THR A 1 101 ? -12.950 -9.661 19.759 1.00 98.00 101 THR A CA 1
ATOM 791 C C . THR A 1 101 ? -13.953 -9.427 20.890 1.00 98.00 101 THR A C 1
ATOM 793 O O . THR A 1 101 ? -14.201 -10.329 21.681 1.00 98.00 101 THR A O 1
ATOM 796 N N . LEU A 1 102 ? -14.490 -8.208 20.999 1.00 97.25 102 LEU A N 1
ATOM 797 C CA . LEU A 1 102 ? -15.525 -7.831 21.954 1.00 97.25 102 LEU A CA 1
ATOM 798 C C . LEU A 1 102 ? -16.893 -7.905 21.265 1.00 97.25 102 LEU A C 1
ATOM 800 O O . LEU A 1 102 ? -17.108 -7.155 20.307 1.00 97.25 102 LEU A O 1
ATOM 804 N N . PRO A 1 103 ? -17.820 -8.750 21.749 1.00 96.31 103 PRO A N 1
ATOM 805 C CA . PRO A 1 103 ? -19.196 -8.744 21.278 1.00 96.31 103 PRO A CA 1
ATOM 806 C C . PRO A 1 103 ? -19.853 -7.382 21.525 1.00 96.31 103 PRO A C 1
ATOM 808 O O . PRO A 1 103 ? -19.843 -6.859 22.644 1.00 96.31 103 PRO A O 1
ATOM 811 N N . VAL A 1 104 ? -20.430 -6.815 20.469 1.00 97.06 104 VAL A N 1
ATOM 812 C CA . VAL A 1 104 ? -21.186 -5.557 20.502 1.00 97.06 104 VAL A CA 1
ATOM 813 C C . VAL A 1 104 ? -22.470 -5.729 19.711 1.00 97.06 104 VAL A C 1
ATOM 815 O O . VAL A 1 104 ? -22.461 -6.414 18.693 1.00 97.06 104 VAL A O 1
ATOM 818 N N . LYS A 1 105 ? -23.552 -5.086 20.148 1.00 97.19 105 LYS A N 1
ATOM 819 C CA . LYS A 1 105 ? -24.792 -5.019 19.372 1.00 97.19 105 LYS A CA 1
ATOM 820 C C . LYS A 1 105 ? -24.725 -3.813 18.459 1.00 97.19 105 LYS A C 1
ATOM 822 O O . LYS A 1 105 ? -24.590 -2.702 18.958 1.00 97.19 105 LYS A O 1
ATOM 827 N N . THR A 1 106 ? -24.839 -4.020 17.153 1.00 97.56 106 THR A N 1
ATOM 828 C CA . THR A 1 106 ? -24.740 -2.940 16.167 1.00 97.56 106 THR A CA 1
ATOM 829 C C . THR A 1 106 ? -26.086 -2.658 15.518 1.00 97.56 106 THR A C 1
ATOM 831 O O . THR A 1 106 ? -26.763 -3.561 15.032 1.00 97.56 106 THR A O 1
ATOM 834 N N . THR A 1 107 ? -26.434 -1.378 15.442 1.00 96.56 107 THR A N 1
ATOM 835 C CA . THR A 1 107 ? -27.488 -0.859 14.567 1.00 96.56 107 THR A CA 1
ATOM 836 C C . THR A 1 107 ? -26.865 0.098 13.557 1.00 96.56 107 THR A C 1
ATOM 838 O O . THR A 1 107 ? -25.826 0.707 13.820 1.00 96.56 107 THR A O 1
ATOM 841 N N . HIS A 1 108 ? -27.461 0.219 12.373 1.00 97.06 108 HIS A N 1
ATOM 842 C CA . HIS A 1 108 ? -26.954 1.127 11.351 1.00 97.06 108 HIS A CA 1
ATOM 843 C C . HIS A 1 108 ? -28.081 1.887 10.657 1.00 97.06 108 HIS A C 1
ATOM 845 O O . HIS A 1 108 ? -29.174 1.368 10.431 1.00 97.06 108 HIS A O 1
ATOM 851 N N . GLY A 1 109 ? -27.788 3.136 10.311 1.00 95.25 109 GLY A N 1
ATOM 852 C CA . GLY A 1 109 ? -28.566 3.925 9.372 1.00 95.25 109 GLY A CA 1
ATOM 853 C C . GLY A 1 109 ? -28.078 3.705 7.940 1.00 95.25 109 GLY A C 1
ATOM 854 O O . GLY A 1 109 ? -27.436 2.706 7.607 1.00 95.25 109 GLY A O 1
ATOM 855 N N . LYS A 1 110 ? -28.359 4.679 7.070 1.00 94.12 110 LYS A N 1
ATOM 856 C CA . LYS A 1 110 ? -27.898 4.639 5.675 1.00 94.12 110 LYS A CA 1
ATOM 857 C C . LYS A 1 110 ? -26.380 4.823 5.560 1.00 94.12 110 LYS A C 1
ATOM 859 O O . LYS A 1 110 ? -25.737 4.121 4.785 1.00 94.12 110 LYS A O 1
ATOM 864 N N . LEU A 1 111 ? -25.823 5.770 6.317 1.00 95.75 111 LEU A N 1
ATOM 865 C CA . LEU A 1 111 ? -24.415 6.188 6.238 1.00 95.75 111 LEU A CA 1
ATOM 866 C C . LEU A 1 111 ? -23.708 6.203 7.601 1.00 95.75 111 LEU A C 1
ATOM 868 O O . LEU A 1 111 ? -22.577 6.672 7.692 1.00 95.75 111 LEU A O 1
ATOM 872 N N . SER A 1 112 ? -24.350 5.705 8.653 1.00 97.12 112 SER A N 1
ATOM 873 C CA . SER A 1 112 ? -23.815 5.709 10.013 1.00 97.12 112 SER A CA 1
ATOM 874 C C . SER A 1 112 ? -24.142 4.413 10.740 1.00 97.12 112 SER A C 1
ATOM 876 O O . SER A 1 112 ? -25.048 3.683 10.337 1.00 97.12 112 SER A O 1
ATOM 878 N N . TYR A 1 113 ? -23.413 4.134 11.814 1.00 97.44 113 TYR A N 1
ATOM 879 C CA . TYR A 1 113 ? -23.698 3.025 12.715 1.00 97.44 113 TYR A CA 1
ATOM 880 C C . TYR A 1 113 ? -23.452 3.424 14.167 1.00 97.44 113 TYR A C 1
ATOM 882 O O . TYR A 1 113 ? -22.661 4.328 14.442 1.00 97.44 113 TYR A O 1
ATOM 890 N N . VAL A 1 114 ? -24.104 2.700 15.074 1.00 97.75 114 VAL A N 1
ATOM 891 C CA . VAL A 1 114 ? -23.857 2.743 16.516 1.00 97.75 114 VAL A CA 1
ATOM 892 C C . VAL A 1 114 ? -23.758 1.306 17.014 1.00 97.75 114 VAL A C 1
ATOM 894 O O . VAL A 1 114 ? -24.545 0.446 16.613 1.00 97.75 114 VAL A O 1
ATOM 897 N N . SER A 1 115 ? -22.748 1.022 17.829 1.00 97.56 115 SER A N 1
ATOM 898 C CA . SER A 1 115 ? -22.569 -0.270 18.484 1.00 97.56 115 SER A CA 1
ATOM 899 C C . SER A 1 115 ? -22.408 -0.097 19.980 1.00 97.56 115 SER A C 1
ATOM 901 O O . SER A 1 115 ? -21.572 0.697 20.401 1.00 97.56 115 SER A O 1
ATOM 903 N N . ASP A 1 116 ? -23.122 -0.900 20.760 1.00 97.31 116 ASP A N 1
ATOM 904 C CA . ASP A 1 116 ? -23.116 -0.802 22.216 1.00 97.31 116 ASP A CA 1
ATOM 905 C C . ASP A 1 116 ? -22.808 -2.148 22.875 1.00 97.31 116 ASP A C 1
ATOM 907 O O . ASP A 1 116 ? -23.166 -3.222 22.374 1.00 97.31 116 ASP A O 1
ATOM 911 N N . THR A 1 117 ? -22.136 -2.096 24.022 1.00 97.75 117 THR A N 1
ATOM 912 C CA . THR A 1 117 ? -21.921 -3.251 24.899 1.00 97.75 117 THR A CA 1
ATOM 913 C C . THR A 1 117 ? -21.645 -2.806 26.329 1.00 97.75 117 THR A C 1
ATOM 915 O O . THR A 1 117 ? -21.352 -1.639 26.576 1.00 97.75 117 THR A O 1
ATOM 918 N N . ASN A 1 118 ? -21.702 -3.742 27.271 1.00 97.75 118 ASN A N 1
ATOM 919 C CA . ASN A 1 118 ? -21.394 -3.491 28.674 1.00 97.75 118 ASN A CA 1
ATOM 920 C C . ASN A 1 118 ? -20.109 -4.220 29.063 1.00 97.75 118 ASN A C 1
ATOM 922 O O . ASN A 1 118 ? -19.927 -5.388 28.719 1.00 97.75 118 ASN A O 1
ATOM 926 N N . ILE A 1 119 ? -19.256 -3.557 29.840 1.00 97.81 119 ILE A N 1
ATOM 927 C CA . ILE A 1 119 ? -18.118 -4.183 30.518 1.00 97.81 119 ILE A CA 1
ATOM 928 C C . ILE A 1 119 ? -18.260 -3.986 32.027 1.00 97.81 119 ILE A C 1
ATOM 930 O O . ILE A 1 119 ? -18.714 -2.941 32.485 1.00 97.81 119 ILE A O 1
ATOM 934 N N . ALA A 1 120 ? -17.894 -4.997 32.812 1.00 97.06 120 ALA A N 1
ATOM 935 C CA . ALA A 1 120 ? -18.028 -4.948 34.271 1.00 97.06 120 ALA A CA 1
ATOM 936 C C . ALA A 1 120 ? -16.848 -4.247 34.972 1.00 97.06 120 ALA A C 1
ATOM 938 O O . ALA A 1 120 ? -16.981 -3.823 36.115 1.00 97.06 120 ALA A O 1
ATOM 939 N N . GLY A 1 121 ? -15.708 -4.136 34.293 1.00 96.75 121 GLY A N 1
ATOM 940 C CA . GLY A 1 121 ? -14.462 -3.583 34.810 1.00 96.75 121 GLY A CA 1
ATOM 941 C C . GLY A 1 121 ? -13.414 -3.552 33.703 1.00 96.75 121 GLY A C 1
ATOM 942 O O . GLY A 1 121 ? -13.775 -3.536 32.523 1.00 96.75 121 GLY A O 1
ATOM 943 N N . ASP A 1 122 ? -12.135 -3.589 34.076 1.00 98.06 122 ASP A N 1
ATOM 944 C CA . ASP A 1 122 ? -11.009 -3.634 33.143 1.00 98.06 122 ASP A CA 1
ATOM 945 C C . ASP A 1 122 ? -11.238 -4.610 31.983 1.00 98.06 122 ASP A C 1
ATOM 947 O O . ASP A 1 122 ? -11.596 -5.778 32.163 1.00 98.06 122 ASP A O 1
ATOM 951 N N . HIS A 1 123 ? -11.012 -4.128 30.764 1.00 98.19 123 HIS A N 1
ATOM 952 C CA . HIS A 1 123 ? -11.236 -4.925 29.570 1.00 98.19 123 HIS A CA 1
ATOM 953 C C . HIS A 1 123 ? -10.226 -4.586 28.481 1.00 98.19 123 HIS A C 1
ATOM 955 O O . HIS A 1 123 ? -9.939 -3.422 28.206 1.00 98.19 123 HIS A O 1
ATOM 961 N N . THR A 1 124 ? -9.689 -5.613 27.825 1.00 98.56 124 THR A N 1
ATOM 962 C CA . THR A 1 124 ? -8.859 -5.452 26.629 1.00 98.56 124 THR A CA 1
ATOM 963 C C . THR A 1 124 ? -9.498 -6.198 25.477 1.00 98.56 124 THR A C 1
ATOM 965 O O . THR A 1 124 ? -9.783 -7.386 25.589 1.00 98.56 124 THR A O 1
ATOM 968 N N . PHE A 1 125 ? -9.674 -5.512 24.355 1.00 98.56 125 PHE A N 1
ATOM 969 C CA . PHE A 1 125 ? -10.186 -6.109 23.131 1.00 98.56 125 PHE A CA 1
ATOM 970 C C . PHE A 1 125 ? -9.442 -5.581 21.911 1.00 98.56 125 PHE A C 1
ATOM 972 O O . PHE A 1 125 ? -8.692 -4.600 21.979 1.00 98.56 125 PHE A O 1
ATOM 979 N N . TYR A 1 126 ? -9.658 -6.247 20.783 1.00 98.81 126 TYR A N 1
ATOM 980 C CA . TYR A 1 126 ? -8.992 -5.941 19.531 1.00 98.81 126 TYR A CA 1
ATOM 981 C C . TYR A 1 126 ? -10.010 -5.692 18.433 1.00 98.81 126 TYR A C 1
ATOM 983 O O . TYR A 1 126 ? -11.089 -6.282 18.431 1.00 98.81 126 TYR A O 1
ATOM 991 N N . THR A 1 127 ? -9.676 -4.791 17.513 1.00 98.81 127 THR A N 1
ATOM 992 C CA . THR A 1 127 ? -10.457 -4.531 16.301 1.00 98.81 127 THR A CA 1
ATOM 993 C C . THR A 1 127 ? -9.538 -4.583 15.089 1.00 98.81 127 THR A C 1
ATOM 995 O O . THR A 1 127 ? -8.558 -3.837 15.044 1.00 98.81 127 THR A O 1
ATOM 998 N N . THR A 1 128 ? -9.841 -5.417 14.098 1.00 98.88 128 THR A N 1
ATOM 999 C CA . THR A 1 128 ? -9.204 -5.317 12.779 1.00 98.88 128 THR A CA 1
ATOM 1000 C C . THR A 1 128 ? -9.985 -4.362 11.890 1.00 98.88 128 THR A C 1
ATOM 1002 O O . THR A 1 128 ? -11.211 -4.411 11.891 1.00 98.88 128 THR A O 1
ATOM 1005 N N . TYR A 1 129 ? -9.284 -3.545 11.104 1.00 98.81 129 TYR A N 1
ATOM 1006 C CA . TYR A 1 129 ? -9.854 -2.743 10.018 1.00 98.81 129 TYR A CA 1
ATOM 1007 C C . TYR A 1 129 ? -9.196 -3.155 8.707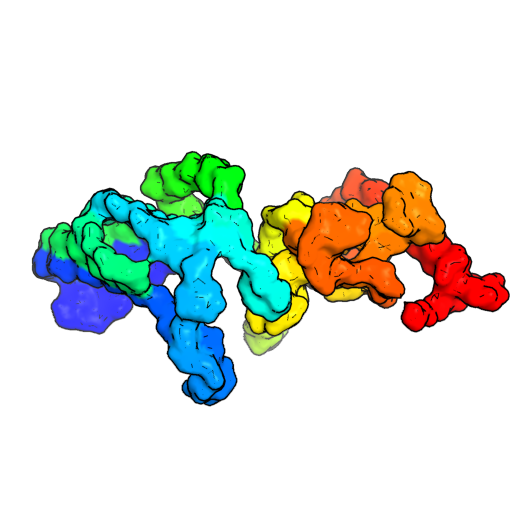 1.00 98.81 129 TYR A C 1
ATOM 1009 O O . TYR A 1 129 ? -7.972 -3.023 8.575 1.00 98.81 129 TYR A O 1
ATOM 1017 N N . SER A 1 130 ? -10.000 -3.610 7.748 1.00 98.88 130 SER A N 1
ATOM 1018 C CA . SER A 1 130 ? -9.516 -4.118 6.465 1.00 98.88 130 SER A CA 1
ATOM 1019 C C . SER A 1 130 ? -10.220 -3.441 5.297 1.00 98.88 130 SER A C 1
ATOM 1021 O O . SER A 1 130 ? -11.443 -3.505 5.202 1.00 98.88 130 SER A O 1
ATOM 1023 N N . TYR A 1 131 ? -9.458 -2.822 4.393 1.00 98.69 131 TYR A N 1
ATOM 1024 C CA . TYR A 1 131 ? -9.980 -2.354 3.106 1.00 98.69 131 TYR A CA 1
ATOM 1025 C C . TYR A 1 131 ? -9.503 -3.294 2.001 1.00 98.69 131 TYR A C 1
ATOM 1027 O O . TYR A 1 131 ? -8.300 -3.437 1.786 1.00 98.69 131 TYR A O 1
ATOM 1035 N N . LEU A 1 132 ? -10.450 -3.951 1.338 1.00 98.75 132 LEU A N 1
ATOM 1036 C CA . LEU A 1 132 ? -10.234 -5.048 0.397 1.00 98.75 132 LEU A CA 1
ATOM 1037 C C . LEU A 1 132 ? -10.775 -4.606 -0.958 1.00 98.75 132 LEU A C 1
ATOM 1039 O O . LEU A 1 132 ? -11.936 -4.215 -1.055 1.00 98.75 132 LEU A O 1
ATOM 1043 N N . LEU A 1 133 ? -9.935 -4.597 -1.990 1.00 98.56 133 LEU A N 1
ATOM 1044 C CA . LEU A 1 133 ? -10.240 -3.933 -3.259 1.00 98.56 133 LEU A CA 1
ATOM 1045 C C . LEU A 1 133 ? -11.169 -4.759 -4.158 1.00 98.56 133 LEU A C 1
ATOM 1047 O O . LEU A 1 133 ? -11.869 -4.193 -5.001 1.00 98.56 133 LEU A O 1
ATOM 1051 N N . ASP A 1 134 ? -11.209 -6.076 -3.976 1.00 98.25 134 ASP A N 1
ATOM 1052 C CA . ASP A 1 134 ? -12.035 -6.992 -4.756 1.00 98.25 134 ASP A CA 1
ATOM 1053 C C . ASP A 1 134 ? -12.381 -8.278 -3.987 1.00 98.25 134 ASP A C 1
ATOM 1055 O O . ASP A 1 134 ? -11.858 -8.555 -2.905 1.00 98.25 134 ASP A O 1
ATOM 1059 N N . SER A 1 135 ? -13.269 -9.082 -4.573 1.00 98.06 135 SER A N 1
ATOM 1060 C CA . SER A 1 135 ? -13.712 -10.366 -4.014 1.00 98.06 135 SER A CA 1
ATOM 1061 C C . SER A 1 135 ? -12.586 -11.376 -3.753 1.00 98.06 135 SER A C 1
ATOM 1063 O O . SER A 1 135 ? -12.695 -12.177 -2.823 1.00 98.06 135 SER A O 1
ATOM 1065 N N . GLN A 1 136 ? -11.491 -11.346 -4.519 1.00 98.06 136 GLN A N 1
ATOM 1066 C CA . GLN A 1 136 ? -10.375 -12.260 -4.289 1.00 98.06 136 GLN A CA 1
ATOM 1067 C C . GLN A 1 136 ? -9.575 -11.841 -3.056 1.00 98.06 136 GLN A C 1
ATOM 1069 O O . GLN A 1 136 ? -9.157 -12.689 -2.267 1.00 98.06 136 GLN A O 1
ATOM 1074 N N . GLU A 1 137 ? -9.362 -10.538 -2.868 1.00 98.56 137 GLU A N 1
ATOM 1075 C CA . GLU A 1 137 ? -8.791 -10.012 -1.631 1.00 98.56 137 GLU A CA 1
ATOM 1076 C C . GLU A 1 137 ? -9.687 -10.306 -0.432 1.00 98.56 137 GLU A C 1
ATOM 1078 O O . GLU A 1 137 ? -9.170 -10.744 0.594 1.00 98.56 137 GLU A O 1
ATOM 1083 N N . VAL A 1 138 ? -11.009 -10.159 -0.581 1.00 98.50 138 VAL A N 1
ATOM 1084 C CA . VAL A 1 138 ? -11.979 -10.541 0.456 1.00 98.50 138 VAL A CA 1
ATOM 1085 C C . VAL A 1 138 ? -11.760 -11.984 0.893 1.00 98.50 138 VAL A C 1
ATOM 1087 O O . VAL A 1 138 ? -11.544 -12.220 2.081 1.00 98.50 138 VAL A O 1
ATOM 1090 N N . ALA A 1 139 ? -11.746 -12.927 -0.053 1.00 98.25 139 ALA A N 1
ATOM 1091 C CA . ALA A 1 139 ? -11.579 -14.348 0.235 1.00 98.25 139 ALA A CA 1
ATOM 1092 C C . ALA A 1 139 ? -10.231 -14.665 0.906 1.00 98.25 139 ALA A C 1
ATOM 1094 O O . ALA A 1 139 ? -10.188 -15.374 1.911 1.00 98.25 139 ALA A O 1
ATOM 1095 N N . ARG A 1 140 ? -9.125 -14.115 0.384 1.00 98.06 140 ARG A N 1
ATOM 1096 C CA . ARG A 1 140 ? -7.776 -14.373 0.919 1.00 98.06 140 ARG A CA 1
ATOM 1097 C C . ARG A 1 140 ? -7.556 -13.778 2.306 1.00 98.06 140 ARG A C 1
ATOM 1099 O O . ARG A 1 140 ? -6.763 -14.320 3.076 1.00 98.06 140 ARG A O 1
ATOM 1106 N N . GLU A 1 141 ? -8.190 -12.650 2.614 1.00 98.62 141 GLU A N 1
ATOM 1107 C CA . GLU A 1 141 ? -7.929 -11.945 3.867 1.00 98.62 141 GLU A CA 1
ATOM 1108 C C . GLU A 1 141 ? -8.713 -12.527 5.052 1.00 98.62 141 GLU A C 1
ATOM 1110 O O . GLU A 1 141 ? -8.237 -12.409 6.177 1.00 98.62 141 GLU A O 1
ATOM 1115 N N . GLN A 1 142 ? -9.835 -13.234 4.835 1.00 98.31 142 GLN A N 1
ATOM 1116 C CA . GLN A 1 142 ? -10.642 -13.792 5.938 1.00 98.31 142 GLN A CA 1
ATOM 1117 C C . GLN A 1 142 ? -9.833 -14.699 6.874 1.00 98.31 142 GLN A C 1
ATOM 1119 O O . GLN A 1 142 ? -9.898 -14.552 8.094 1.00 98.31 142 GLN A O 1
ATOM 1124 N N . VAL A 1 143 ? -9.018 -15.599 6.315 1.00 98.31 143 VAL A N 1
ATOM 1125 C CA . VAL A 1 143 ? -8.180 -16.507 7.116 1.00 98.31 143 VAL A CA 1
ATOM 1126 C C . VAL A 1 143 ? -7.140 -15.726 7.924 1.00 98.31 143 VAL A C 1
ATOM 1128 O O . VAL A 1 143 ? -6.862 -16.072 9.069 1.00 98.31 143 VAL A O 1
ATOM 1131 N N . LYS A 1 144 ? -6.601 -14.632 7.368 1.00 98.62 144 LYS A N 1
ATOM 1132 C CA . LYS A 1 144 ? -5.646 -13.777 8.083 1.00 98.62 144 LYS A CA 1
ATOM 1133 C C . LYS A 1 144 ? -6.323 -12.985 9.190 1.00 98.62 144 LYS A C 1
ATOM 1135 O O . LYS A 1 144 ? -5.753 -12.883 10.262 1.00 98.62 144 LYS A O 1
ATOM 1140 N N . ILE A 1 145 ? -7.520 -12.445 8.957 1.00 98.75 145 ILE A N 1
ATOM 1141 C CA . ILE A 1 145 ? -8.301 -11.749 9.990 1.00 98.75 145 ILE A CA 1
ATOM 1142 C C . ILE A 1 145 ? -8.560 -12.694 11.165 1.00 98.75 145 ILE A C 1
ATOM 1144 O O . ILE A 1 145 ? -8.284 -12.330 12.307 1.00 98.75 145 ILE A O 1
ATOM 1148 N N . ALA A 1 146 ? -9.006 -13.923 10.888 1.00 98.31 146 ALA A N 1
ATOM 1149 C CA . ALA A 1 146 ? -9.223 -14.932 11.920 1.00 98.31 146 ALA A CA 1
ATOM 1150 C C . ALA A 1 146 ? -7.938 -15.234 12.714 1.00 98.31 146 ALA A C 1
ATOM 1152 O O . ALA A 1 146 ? -7.969 -15.265 13.945 1.00 98.31 146 ALA A O 1
ATOM 1153 N N . ASP A 1 147 ? -6.801 -15.397 12.032 1.00 98.69 147 ASP A N 1
ATOM 1154 C CA . ASP A 1 147 ? -5.518 -15.640 12.696 1.00 98.69 147 ASP A CA 1
ATOM 1155 C C . ASP A 1 147 ? -5.036 -14.427 13.515 1.00 98.69 147 ASP A C 1
ATOM 1157 O O . ASP A 1 147 ? -4.626 -14.574 14.666 1.00 98.69 147 ASP A O 1
ATOM 1161 N N . ILE A 1 148 ? -5.186 -13.207 12.989 1.00 98.81 148 ILE A N 1
ATOM 1162 C CA . ILE A 1 148 ? -4.870 -11.959 13.701 1.00 98.81 148 ILE A CA 1
ATOM 1163 C C . ILE A 1 148 ? -5.662 -11.859 15.000 1.00 98.81 148 ILE A C 1
ATOM 1165 O O . ILE A 1 148 ? -5.086 -11.545 16.039 1.00 98.81 148 ILE A O 1
ATOM 1169 N N . LEU A 1 149 ? -6.968 -12.126 14.964 1.00 98.44 149 LEU A N 1
ATOM 1170 C CA . LEU A 1 149 ? -7.825 -12.034 16.147 1.00 98.44 149 LEU A CA 1
ATOM 1171 C C . LEU A 1 149 ? -7.568 -13.166 17.152 1.00 98.44 149 LEU A C 1
ATOM 1173 O O . LEU A 1 149 ? -7.801 -12.977 18.345 1.00 98.44 149 LEU A O 1
ATOM 1177 N N . LYS A 1 150 ? -7.040 -14.311 16.700 1.00 98.44 150 LYS A N 1
ATOM 1178 C CA . LYS A 1 150 ? -6.617 -15.417 17.570 1.00 98.44 150 LYS A CA 1
ATOM 1179 C C . LYS A 1 150 ? -5.309 -15.117 18.310 1.00 98.44 150 LYS A C 1
ATOM 1181 O O . LYS A 1 150 ? -5.137 -15.569 19.440 1.00 98.44 150 LYS A O 1
ATOM 1186 N N . GLN A 1 151 ? -4.391 -14.366 17.697 1.00 98.38 151 GLN A N 1
ATOM 1187 C CA . GLN A 1 151 ? -3.074 -14.050 18.270 1.00 98.38 151 GLN A CA 1
ATOM 1188 C C . GLN A 1 151 ? -2.639 -12.579 18.067 1.00 98.38 151 GLN A C 1
ATOM 1190 O O . GLN A 1 151 ? -1.557 -12.306 17.536 1.00 98.38 151 GLN A O 1
ATOM 1195 N N . PRO A 1 152 ? -3.432 -11.594 18.524 1.00 98.62 152 PRO A N 1
ATOM 1196 C CA . PRO A 1 152 ? -3.244 -10.187 18.159 1.00 98.62 152 PRO A CA 1
ATOM 1197 C C . PRO A 1 152 ? -1.916 -9.593 18.645 1.00 98.62 152 PRO A C 1
ATOM 1199 O O . PRO A 1 152 ? -1.283 -8.811 17.934 1.00 98.62 152 PRO A O 1
ATOM 1202 N N . GLU A 1 153 ? -1.443 -9.992 19.826 1.00 98.50 153 GLU A N 1
ATOM 1203 C CA . GLU A 1 153 ? -0.177 -9.500 20.386 1.00 98.50 153 GLU A CA 1
ATOM 1204 C C . GLU A 1 153 ? 1.044 -9.919 19.558 1.00 98.50 153 GLU A C 1
ATOM 1206 O O . GLU A 1 153 ? 1.990 -9.138 19.415 1.00 98.50 153 GLU A O 1
ATOM 1211 N N . ASN A 1 154 ? 1.009 -11.104 18.937 1.00 98.62 154 ASN A N 1
ATOM 1212 C CA . ASN A 1 154 ? 2.085 -11.563 18.056 1.00 98.62 154 ASN A CA 1
ATOM 1213 C C . ASN A 1 154 ? 2.214 -10.637 16.842 1.00 98.62 154 ASN A C 1
ATOM 1215 O O . ASN A 1 154 ? 3.317 -10.203 16.499 1.00 98.62 154 ASN A O 1
ATOM 1219 N N . TYR A 1 155 ? 1.085 -10.247 16.251 1.00 98.69 155 TYR A N 1
ATOM 1220 C CA . TYR A 1 155 ? 1.043 -9.318 15.126 1.00 98.69 155 TYR A CA 1
ATOM 1221 C C . TYR A 1 155 ? 1.461 -7.888 15.507 1.00 98.69 155 TYR A C 1
ATOM 1223 O O . TYR A 1 155 ? 2.230 -7.252 14.776 1.00 98.69 155 TYR A O 1
ATOM 1231 N N . LEU A 1 156 ? 1.023 -7.378 16.666 1.00 98.75 156 LEU A N 1
ATOM 1232 C CA . LEU A 1 156 ? 1.456 -6.066 17.167 1.00 98.75 156 LEU A CA 1
ATOM 1233 C C . LEU A 1 156 ? 2.963 -6.035 17.446 1.00 98.75 156 LEU A C 1
ATOM 1235 O O . LEU A 1 156 ? 3.642 -5.073 17.071 1.00 98.75 156 LEU A O 1
ATOM 1239 N N . SER A 1 157 ? 3.491 -7.096 18.060 1.00 98.56 157 SER A N 1
ATOM 1240 C CA . SER A 1 157 ? 4.918 -7.263 18.341 1.00 98.56 157 SER A CA 1
ATOM 1241 C C . SER A 1 157 ? 5.735 -7.365 17.053 1.00 98.56 157 SER A C 1
ATOM 1243 O O . SER A 1 157 ? 6.737 -6.664 16.908 1.00 98.56 157 SER A O 1
ATOM 1245 N N . GLY A 1 158 ? 5.275 -8.147 16.070 1.00 98.56 158 GLY A N 1
ATOM 1246 C CA . GLY A 1 158 ? 5.912 -8.246 14.754 1.00 98.56 158 GLY A CA 1
ATOM 1247 C C . GLY A 1 158 ? 5.983 -6.897 14.035 1.00 98.56 158 GLY A C 1
ATOM 1248 O O . GLY A 1 158 ? 7.045 -6.499 13.555 1.00 98.56 158 GLY A O 1
ATOM 1249 N N . SER A 1 159 ? 4.887 -6.133 14.042 1.00 98.62 159 SER A N 1
ATOM 1250 C CA . SER A 1 159 ? 4.861 -4.777 13.480 1.00 98.62 159 SER A CA 1
ATOM 1251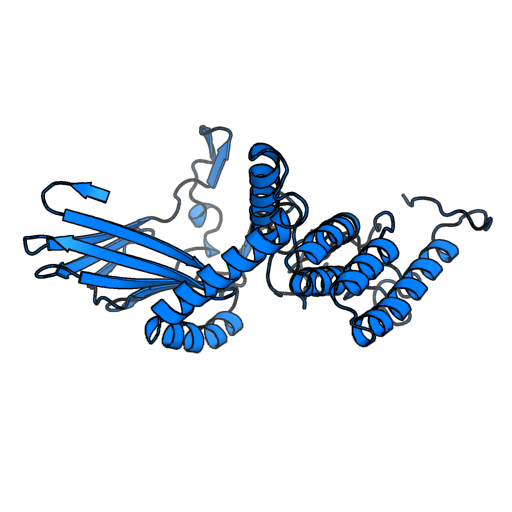 C C . SER A 1 159 ? 5.811 -3.824 14.219 1.00 98.62 159 SER A C 1
ATOM 1253 O O . SER A 1 159 ? 6.545 -3.069 13.581 1.00 98.62 159 SER A O 1
ATOM 1255 N N . LYS A 1 160 ? 5.869 -3.884 15.558 1.00 98.62 160 LYS A N 1
ATOM 1256 C CA . LYS A 1 160 ? 6.821 -3.098 16.361 1.00 98.62 160 LYS A CA 1
ATOM 1257 C C . LYS A 1 160 ? 8.273 -3.423 15.997 1.00 98.62 160 LYS A C 1
ATOM 1259 O O . LYS A 1 160 ? 9.022 -2.499 15.693 1.00 98.62 160 LYS A O 1
ATOM 1264 N N . LYS A 1 161 ? 8.647 -4.707 15.986 1.00 98.69 161 LYS A N 1
ATOM 1265 C CA . LYS A 1 161 ? 10.008 -5.165 15.655 1.00 98.69 161 LYS A CA 1
ATOM 1266 C C . LYS A 1 161 ? 10.430 -4.719 14.257 1.00 98.69 161 LYS A C 1
ATOM 1268 O O . LYS A 1 161 ? 11.539 -4.231 14.077 1.00 98.69 161 LYS A O 1
ATOM 1273 N N . ARG A 1 162 ? 9.523 -4.823 13.282 1.00 98.56 162 ARG A N 1
ATOM 1274 C CA . ARG A 1 162 ? 9.770 -4.388 11.903 1.00 98.56 162 ARG A CA 1
ATOM 1275 C C . ARG A 1 162 ? 10.089 -2.891 11.812 1.00 98.56 162 ARG A C 1
ATOM 1277 O O . ARG A 1 162 ? 11.061 -2.520 11.168 1.00 98.56 162 ARG A O 1
ATOM 1284 N N . TRP A 1 163 ? 9.326 -2.041 12.501 1.00 98.62 163 TRP A N 1
ATOM 1285 C CA . TRP A 1 163 ? 9.601 -0.598 12.542 1.00 98.62 163 TRP A CA 1
ATOM 1286 C C . TRP A 1 163 ? 10.887 -0.244 13.292 1.00 98.62 163 TRP A C 1
ATOM 1288 O O . TRP A 1 163 ? 11.612 0.642 12.848 1.00 98.62 163 TRP A O 1
ATOM 1298 N N . GLN A 1 164 ? 11.182 -0.934 14.399 1.00 98.50 164 GLN A N 1
ATOM 1299 C CA . GLN A 1 164 ? 12.451 -0.761 15.113 1.00 98.50 164 GLN A CA 1
ATOM 1300 C C . GLN A 1 164 ? 13.630 -1.059 14.189 1.00 98.50 164 GLN A C 1
ATOM 1302 O O . GLN A 1 164 ? 14.514 -0.221 14.058 1.00 98.50 164 GLN A O 1
ATOM 1307 N N . HIS A 1 165 ? 13.569 -2.173 13.454 1.00 98.50 165 HIS A N 1
ATOM 1308 C CA . HIS A 1 165 ? 14.592 -2.528 12.479 1.00 98.50 165 HIS A CA 1
ATOM 1309 C C . HIS A 1 165 ? 14.794 -1.439 11.414 1.00 98.50 165 HIS A C 1
ATOM 1311 O O . HIS A 1 165 ? 15.926 -1.021 11.195 1.00 98.50 165 HIS A O 1
ATOM 1317 N N . TYR A 1 166 ? 13.724 -0.932 10.787 1.00 98.62 166 TYR A N 1
ATOM 1318 C CA . TYR A 1 166 ? 13.852 0.126 9.774 1.00 98.62 166 TYR A CA 1
ATOM 1319 C C . TYR A 1 166 ? 14.541 1.380 10.319 1.00 98.62 166 TYR A C 1
ATOM 1321 O O . TYR A 1 166 ? 15.435 1.926 9.676 1.00 98.62 166 TYR A O 1
ATOM 1329 N N . ILE A 1 167 ? 14.125 1.833 11.505 1.00 98.12 167 ILE A N 1
ATOM 1330 C CA . ILE A 1 167 ? 14.681 3.030 12.138 1.00 98.12 167 ILE A CA 1
ATOM 1331 C C . ILE A 1 167 ? 16.152 2.802 12.481 1.00 98.12 167 ILE A C 1
ATOM 1333 O O . ILE A 1 167 ? 16.983 3.628 12.121 1.00 98.12 167 ILE A O 1
ATOM 1337 N N . GLU A 1 168 ? 16.474 1.675 13.121 1.00 97.81 168 GLU A N 1
ATOM 1338 C CA . GLU A 1 168 ? 17.841 1.312 13.499 1.00 97.81 168 GLU A CA 1
ATOM 1339 C C . GLU A 1 168 ? 18.771 1.279 12.285 1.00 97.81 168 GLU A C 1
ATOM 1341 O O . GLU A 1 168 ? 19.840 1.885 12.334 1.00 97.81 168 GLU A O 1
ATOM 1346 N N . GLN A 1 169 ? 18.363 0.638 11.183 1.00 97.81 169 GLN A N 1
ATOM 1347 C CA . GLN A 1 169 ? 19.174 0.605 9.962 1.00 97.81 169 GLN A CA 1
ATOM 1348 C C . GLN A 1 169 ? 19.369 2.006 9.366 1.00 97.81 169 GLN A C 1
ATOM 1350 O O . GLN A 1 169 ? 20.497 2.378 9.045 1.00 97.81 169 GLN A O 1
ATOM 1355 N N . ALA A 1 170 ? 18.303 2.807 9.275 1.00 95.56 170 ALA A N 1
ATOM 1356 C CA . ALA A 1 170 ? 18.359 4.130 8.657 1.00 95.56 170 ALA A CA 1
ATOM 1357 C C . ALA A 1 170 ? 19.224 5.136 9.436 1.00 95.56 170 ALA A C 1
ATOM 1359 O O . ALA A 1 170 ? 19.884 5.976 8.825 1.00 95.56 170 ALA A O 1
ATOM 1360 N N . ILE A 1 171 ? 19.233 5.075 10.774 1.00 96.62 171 ILE A N 1
ATOM 1361 C CA . ILE A 1 171 ? 20.015 6.013 11.596 1.00 96.62 171 ILE A CA 1
ATOM 1362 C C . ILE A 1 171 ? 21.435 5.524 11.882 1.00 96.62 171 ILE A C 1
ATOM 1364 O O . ILE A 1 171 ? 22.279 6.343 12.238 1.00 96.62 171 ILE A O 1
ATOM 1368 N N . ARG A 1 172 ? 21.727 4.223 11.728 1.00 96.19 172 ARG A N 1
ATOM 1369 C CA . ARG A 1 172 ? 23.033 3.625 12.059 1.00 96.19 172 ARG A CA 1
ATOM 1370 C C . ARG A 1 172 ? 24.239 4.406 11.511 1.00 96.19 172 ARG A C 1
ATOM 1372 O O . ARG A 1 172 ? 25.169 4.624 12.287 1.00 96.19 172 ARG A O 1
ATOM 1379 N N . PRO A 1 173 ? 24.253 4.868 10.243 1.00 94.56 173 PRO A N 1
ATOM 1380 C CA . PRO A 1 173 ? 25.394 5.608 9.695 1.00 94.56 173 PRO A CA 1
ATOM 1381 C C . PRO A 1 173 ? 25.578 7.009 10.296 1.00 94.56 173 PRO A C 1
ATOM 1383 O O . PRO A 1 173 ? 26.640 7.601 10.141 1.00 94.56 173 PRO A O 1
ATOM 1386 N N . ILE A 1 174 ? 24.549 7.543 10.960 1.00 95.44 174 ILE A N 1
ATOM 1387 C CA . ILE A 1 174 ? 24.479 8.918 11.472 1.00 95.44 174 ILE A CA 1
ATOM 1388 C C . ILE A 1 174 ? 24.189 8.969 12.981 1.00 95.44 174 ILE A C 1
ATOM 1390 O O . ILE A 1 174 ? 23.727 9.990 13.488 1.00 95.44 174 ILE A O 1
ATOM 1394 N N . LEU A 1 175 ? 24.445 7.880 13.717 1.00 94.12 175 LEU A N 1
ATOM 1395 C CA . LEU A 1 175 ? 24.182 7.799 15.163 1.00 94.12 175 LEU A CA 1
ATOM 1396 C C . LEU A 1 175 ? 24.919 8.876 15.968 1.00 94.12 175 LEU A C 1
ATOM 1398 O O . LEU A 1 175 ? 24.398 9.351 16.973 1.00 94.12 175 LEU A O 1
ATOM 1402 N N . ASN A 1 176 ? 26.110 9.269 15.509 1.00 95.38 176 ASN A N 1
ATOM 1403 C CA . ASN A 1 176 ? 26.938 10.290 16.154 1.00 95.38 176 ASN A CA 1
ATOM 1404 C C . ASN A 1 176 ? 26.613 11.717 15.676 1.00 95.38 176 ASN A C 1
ATOM 1406 O O . ASN A 1 176 ? 27.220 12.676 16.150 1.00 95.38 176 ASN A O 1
ATOM 1410 N N . ASN A 1 177 ? 25.684 11.873 14.730 1.00 95.19 177 ASN A N 1
ATOM 1411 C CA . ASN A 1 177 ? 25.247 13.176 14.244 1.00 95.19 177 ASN A CA 1
ATOM 1412 C C . ASN A 1 177 ? 24.189 13.774 15.186 1.00 95.19 177 ASN A C 1
ATOM 1414 O O . ASN A 1 177 ? 23.564 13.068 15.980 1.00 95.19 177 ASN A O 1
ATOM 1418 N N . ASP A 1 178 ? 23.939 15.078 15.035 1.00 95.25 178 ASP A N 1
ATOM 1419 C CA . ASP A 1 178 ? 22.872 15.797 15.740 1.00 95.25 178 ASP A CA 1
ATOM 1420 C C . ASP A 1 178 ? 21.513 15.072 15.623 1.00 95.25 178 ASP A C 1
ATOM 1422 O O . ASP A 1 178 ? 21.136 14.557 14.563 1.00 95.25 178 ASP A O 1
ATOM 1426 N N . LEU A 1 179 ? 20.751 15.066 16.721 1.00 96.19 179 LEU A N 1
ATOM 1427 C CA . LEU A 1 179 ? 19.427 14.450 16.819 1.00 96.19 179 LEU A CA 1
ATOM 1428 C C . LEU A 1 179 ? 18.450 14.944 15.734 1.00 96.19 179 LEU A C 1
ATOM 1430 O O . LEU A 1 179 ? 17.553 14.206 15.324 1.00 96.19 179 LEU A O 1
ATOM 1434 N N . SER A 1 180 ? 18.608 16.174 15.248 1.00 97.31 180 SER A N 1
ATOM 1435 C CA . SER A 1 180 ? 17.843 16.726 14.125 1.00 97.31 180 SER A CA 1
ATOM 1436 C C . SER A 1 180 ? 18.024 15.923 12.830 1.00 97.31 180 SER A C 1
ATOM 1438 O O . SER A 1 180 ? 17.029 15.650 12.152 1.00 97.31 180 SER A O 1
ATOM 1440 N N . TYR A 1 181 ? 19.238 15.454 12.523 1.00 97.00 181 TYR A N 1
ATOM 1441 C CA . TYR A 1 181 ? 19.500 14.593 11.365 1.00 97.00 181 TYR A CA 1
ATOM 1442 C C . TYR A 1 181 ? 18.876 13.210 11.536 1.00 97.00 181 TYR A C 1
ATOM 1444 O O . TYR A 1 181 ? 18.255 12.693 10.608 1.00 97.00 181 TYR A O 1
ATOM 1452 N N . GLN A 1 182 ? 18.955 12.639 12.739 1.00 97.12 182 GLN A N 1
ATOM 1453 C CA . GLN A 1 182 ? 18.318 11.354 13.040 1.00 97.12 182 GLN A CA 1
ATOM 1454 C C . GLN A 1 182 ? 16.791 11.448 12.896 1.00 97.12 182 GLN A C 1
ATOM 1456 O O . GLN A 1 182 ? 16.165 10.597 12.268 1.00 97.12 182 GLN A O 1
ATOM 1461 N N . ARG A 1 183 ? 16.178 12.534 13.389 1.00 97.81 183 ARG A N 1
ATOM 1462 C CA . ARG A 1 183 ? 14.741 12.809 13.209 1.00 97.81 183 ARG A CA 1
ATOM 1463 C C . ARG A 1 183 ? 14.358 12.971 11.738 1.00 97.81 183 ARG A C 1
ATOM 1465 O O . ARG A 1 183 ? 13.292 12.503 11.337 1.00 97.81 183 ARG A O 1
ATOM 1472 N N . LEU A 1 184 ? 15.201 13.615 10.930 1.00 97.94 184 LEU A N 1
ATOM 1473 C CA . LEU A 1 184 ? 14.975 13.744 9.489 1.00 97.94 184 LEU A CA 1
ATOM 1474 C C . LEU A 1 184 ? 15.043 12.383 8.777 1.00 97.94 184 LEU A C 1
ATOM 1476 O O . LEU A 1 184 ? 14.195 12.100 7.927 1.00 97.94 184 LEU A O 1
ATOM 1480 N N . ALA A 1 185 ? 15.990 11.521 9.153 1.00 97.88 185 ALA A N 1
ATOM 1481 C CA . ALA A 1 185 ? 16.080 10.160 8.629 1.00 97.88 185 ALA A CA 1
ATOM 1482 C C . ALA A 1 185 ? 14.831 9.337 8.986 1.00 97.88 185 ALA A C 1
ATOM 1484 O O . ALA A 1 185 ? 14.218 8.746 8.099 1.00 97.88 185 ALA A O 1
ATOM 1485 N N . VAL A 1 186 ? 14.374 9.387 10.243 1.00 98.38 186 VAL A N 1
ATOM 1486 C CA . VAL A 1 186 ? 13.135 8.712 10.672 1.00 98.38 186 VAL A CA 1
ATOM 1487 C C . VAL A 1 186 ? 11.920 9.221 9.893 1.00 98.38 186 VAL A C 1
ATOM 1489 O O . VAL A 1 186 ? 11.151 8.417 9.372 1.00 98.38 186 VAL A O 1
ATOM 1492 N N . LYS A 1 187 ? 11.781 10.541 9.707 1.00 98.75 187 LYS A N 1
ATOM 1493 C CA . LYS A 1 187 ? 10.708 11.112 8.874 1.00 98.75 187 LYS A CA 1
ATOM 1494 C C . LYS A 1 187 ? 10.769 10.615 7.424 1.00 98.75 187 LYS A C 1
ATOM 1496 O O . LYS A 1 187 ? 9.732 10.396 6.799 1.00 98.75 187 LYS A O 1
ATOM 1501 N N . SER A 1 188 ? 11.971 10.428 6.885 1.00 98.62 188 SER A N 1
ATOM 1502 C CA . SER A 1 188 ? 12.168 9.911 5.526 1.00 98.62 188 SER A CA 1
ATOM 1503 C C . SER A 1 188 ? 11.749 8.441 5.420 1.00 98.62 188 SER A C 1
ATOM 1505 O O . SER A 1 188 ? 11.059 8.076 4.469 1.00 98.62 188 SER A O 1
ATOM 1507 N N . VAL A 1 189 ? 12.072 7.621 6.429 1.00 98.81 189 VAL A N 1
ATOM 1508 C CA . VAL A 1 189 ? 11.585 6.234 6.551 1.00 98.81 189 VAL A CA 1
ATOM 1509 C C . VAL A 1 189 ? 10.060 6.202 6.615 1.00 98.81 189 VAL A C 1
ATOM 1511 O O . VAL A 1 189 ? 9.431 5.490 5.835 1.00 98.81 189 VAL A O 1
ATOM 1514 N N . GLU A 1 190 ? 9.452 7.006 7.492 1.00 98.81 190 GLU A N 1
ATOM 1515 C CA . GLU A 1 190 ? 7.992 7.105 7.606 1.00 98.81 190 GLU A CA 1
ATOM 1516 C C . GLU A 1 190 ? 7.340 7.500 6.279 1.00 98.81 190 GLU A C 1
ATOM 1518 O O . GLU A 1 190 ? 6.334 6.909 5.890 1.00 98.81 190 GLU A O 1
ATOM 1523 N N . THR A 1 191 ? 7.937 8.447 5.553 1.00 98.88 191 THR A N 1
ATOM 1524 C CA . THR A 1 191 ? 7.430 8.912 4.256 1.00 98.88 191 THR A CA 1
ATOM 1525 C C . THR A 1 191 ? 7.495 7.806 3.201 1.00 98.88 191 THR A C 1
ATOM 1527 O O . THR A 1 191 ? 6.493 7.526 2.547 1.00 98.88 191 THR A O 1
ATOM 1530 N N . LEU A 1 192 ? 8.640 7.132 3.053 1.00 98.88 192 LEU A N 1
ATOM 1531 C CA . LEU A 1 192 ? 8.815 6.062 2.064 1.00 98.88 192 LEU A CA 1
ATOM 1532 C C . LEU A 1 192 ? 7.922 4.850 2.363 1.00 98.88 192 LEU A C 1
ATOM 1534 O O . LEU A 1 192 ? 7.252 4.344 1.465 1.00 98.88 192 LEU A O 1
ATOM 1538 N N . ILE A 1 193 ? 7.843 4.420 3.625 1.00 98.69 193 ILE A N 1
ATOM 1539 C CA . ILE A 1 193 ? 6.966 3.314 4.037 1.00 98.69 193 ILE A CA 1
ATOM 1540 C C . ILE A 1 193 ? 5.487 3.716 3.947 1.00 98.69 193 ILE A C 1
ATOM 1542 O O . ILE A 1 193 ? 4.653 2.926 3.509 1.00 98.69 193 ILE A O 1
ATOM 1546 N N . GLY A 1 194 ? 5.146 4.965 4.271 1.00 98.62 194 GLY A N 1
ATOM 1547 C CA . GLY A 1 194 ? 3.811 5.528 4.057 1.00 98.62 194 GLY A CA 1
ATOM 1548 C C . GLY A 1 194 ? 3.420 5.601 2.579 1.00 98.62 194 GLY A C 1
ATOM 1549 O O . GLY A 1 194 ? 2.236 5.562 2.244 1.00 98.62 194 GLY A O 1
ATOM 1550 N N . ASN A 1 195 ? 4.396 5.606 1.676 1.00 98.88 195 ASN A N 1
ATOM 1551 C CA . ASN A 1 195 ? 4.217 5.610 0.229 1.00 98.88 195 ASN A CA 1
ATOM 1552 C C . ASN A 1 195 ? 4.249 4.211 -0.428 1.00 98.88 195 ASN A C 1
ATOM 1554 O O . ASN A 1 195 ? 3.898 4.097 -1.606 1.00 98.88 195 ASN A O 1
ATOM 1558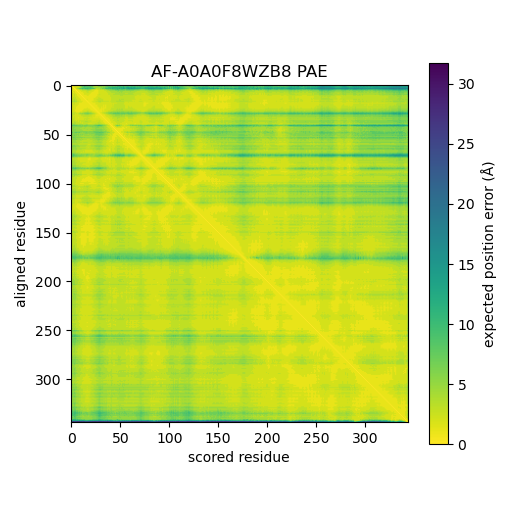 N N . TRP A 1 196 ? 4.573 3.152 0.322 1.00 98.81 196 TRP A N 1
ATOM 1559 C CA . TRP A 1 196 ? 4.616 1.763 -0.157 1.00 98.81 196 TRP A CA 1
ATOM 1560 C C . TRP A 1 196 ? 3.242 1.102 -0.313 1.00 98.81 196 TRP A C 1
ATOM 1562 O O . TRP A 1 196 ? 2.519 0.860 0.659 1.00 98.81 196 TRP A O 1
ATOM 1572 N N . ARG A 1 197 ? 2.890 0.728 -1.539 1.00 98.81 197 ARG A N 1
ATOM 1573 C CA . ARG A 1 197 ? 1.702 -0.057 -1.876 1.00 98.81 197 ARG A CA 1
ATOM 1574 C C . ARG A 1 197 ? 2.092 -1.488 -2.180 1.00 98.81 197 ARG A C 1
ATOM 1576 O O . ARG A 1 197 ? 3.037 -1.727 -2.923 1.00 98.81 197 ARG A O 1
ATOM 1583 N N . SER A 1 198 ? 1.338 -2.441 -1.651 1.00 98.62 198 SER A N 1
ATOM 1584 C CA . SER A 1 198 ? 1.536 -3.822 -2.066 1.00 98.62 198 SER A CA 1
ATOM 1585 C C . SER A 1 198 ? 1.023 -4.056 -3.487 1.00 98.62 198 SER A C 1
ATOM 1587 O O . SER A 1 198 ? 0.138 -3.321 -3.936 1.00 98.62 198 SER A O 1
ATOM 1589 N N . LYS A 1 199 ? 1.446 -5.156 -4.110 1.00 98.00 199 LYS A N 1
ATOM 1590 C CA . LYS A 1 199 ? 0.921 -5.617 -5.402 1.00 98.00 199 LYS A CA 1
ATOM 1591 C C . LYS A 1 199 ? -0.607 -5.598 -5.468 1.00 98.00 199 LYS A C 1
ATOM 1593 O O . LYS A 1 199 ? -1.283 -5.985 -4.502 1.00 98.00 199 LYS A O 1
ATOM 1598 N N . ALA A 1 200 ? -1.134 -5.104 -6.587 1.00 98.06 200 ALA A N 1
ATOM 1599 C CA . ALA A 1 200 ? -2.563 -4.954 -6.837 1.00 98.06 200 ALA A CA 1
ATOM 1600 C C . ALA A 1 200 ? -2.842 -4.571 -8.302 1.00 98.06 200 ALA A C 1
ATOM 1602 O O . ALA A 1 200 ? -2.146 -3.732 -8.882 1.00 98.06 200 ALA A O 1
ATOM 1603 N N . GLY A 1 201 ? -3.925 -5.111 -8.867 1.00 97.94 201 GLY A N 1
ATOM 1604 C CA . GLY A 1 201 ? -4.311 -4.835 -10.251 1.00 97.94 201 GLY A CA 1
ATOM 1605 C C . GLY A 1 201 ? -3.225 -5.283 -11.230 1.00 97.94 201 GLY A C 1
ATOM 1606 O O . GLY A 1 201 ? -2.690 -6.379 -11.094 1.00 97.94 201 GLY A O 1
ATOM 1607 N N . ALA A 1 202 ? -2.888 -4.422 -12.187 1.00 98.38 202 ALA A N 1
ATOM 1608 C CA . ALA A 1 202 ? -1.863 -4.677 -13.196 1.00 98.38 202 ALA A CA 1
ATOM 1609 C C . ALA A 1 202 ? -0.413 -4.530 -12.696 1.00 98.38 202 ALA A C 1
ATOM 1611 O O . ALA A 1 202 ? 0.509 -4.835 -13.443 1.00 98.38 202 ALA A O 1
ATOM 1612 N N . VAL A 1 203 ? -0.187 -4.075 -11.457 1.00 98.50 203 VAL A N 1
ATOM 1613 C CA . VAL A 1 203 ? 1.157 -4.013 -10.856 1.00 98.50 203 VAL A CA 1
ATOM 1614 C C . VAL A 1 203 ? 1.339 -5.240 -9.960 1.00 98.50 203 VAL A C 1
ATOM 1616 O O . VAL A 1 203 ? 0.743 -5.324 -8.878 1.00 98.50 203 VAL A O 1
ATOM 1619 N N . GLY A 1 204 ? 2.129 -6.206 -10.431 1.00 98.25 204 GLY A N 1
ATOM 1620 C CA . GLY A 1 204 ? 2.318 -7.527 -9.829 1.00 98.25 204 GLY A CA 1
ATOM 1621 C C . GLY A 1 204 ? 3.318 -7.566 -8.673 1.00 98.25 204 GLY A C 1
ATOM 1622 O O . GLY A 1 204 ? 3.347 -8.548 -7.923 1.00 98.25 204 GLY A O 1
ATOM 1623 N N . PHE A 1 205 ? 4.068 -6.484 -8.468 1.00 98.75 205 PHE A N 1
ATOM 1624 C CA . PHE A 1 205 ? 5.014 -6.308 -7.364 1.00 98.75 205 PHE A CA 1
ATOM 1625 C C . PHE A 1 205 ? 4.577 -5.217 -6.382 1.00 98.75 205 PHE A C 1
ATOM 1627 O O . PHE A 1 205 ? 3.747 -4.354 -6.676 1.00 98.75 205 PHE A O 1
ATOM 1634 N N . ASP A 1 206 ? 5.150 -5.258 -5.183 1.00 98.81 206 ASP A N 1
ATOM 1635 C CA . ASP A 1 206 ? 5.063 -4.142 -4.247 1.00 98.81 206 ASP A CA 1
ATOM 1636 C C . ASP A 1 206 ? 5.827 -2.930 -4.809 1.00 98.81 206 ASP A C 1
ATOM 1638 O O . ASP A 1 206 ? 6.874 -3.074 -5.430 1.00 98.81 206 ASP A O 1
ATOM 1642 N N . THR A 1 207 ? 5.323 -1.716 -4.599 1.00 98.88 207 THR A N 1
ATOM 1643 C CA . THR A 1 207 ? 5.887 -0.498 -5.198 1.00 98.88 207 THR A CA 1
ATOM 1644 C C . THR A 1 207 ? 5.773 0.704 -4.268 1.00 98.88 207 THR A C 1
ATOM 1646 O O . THR A 1 207 ? 4.988 0.694 -3.321 1.00 98.88 207 THR A O 1
ATOM 1649 N N . VAL A 1 208 ? 6.541 1.762 -4.518 1.00 98.88 208 VAL A N 1
ATOM 1650 C CA . VAL A 1 208 ? 6.475 3.018 -3.770 1.00 98.88 208 VAL A CA 1
ATOM 1651 C C . VAL A 1 208 ? 5.997 4.131 -4.694 1.00 98.88 208 VAL A C 1
ATOM 1653 O O . VAL A 1 208 ? 6.660 4.532 -5.642 1.00 98.88 208 VAL A O 1
ATOM 1656 N N . SER A 1 209 ? 4.811 4.651 -4.403 1.00 98.56 209 SER A N 1
ATOM 1657 C CA . SER A 1 209 ? 4.266 5.799 -5.127 1.00 98.56 209 SER A CA 1
ATOM 1658 C C . SER A 1 209 ? 4.964 7.101 -4.693 1.00 98.56 209 SER A C 1
ATOM 1660 O O . SER A 1 209 ? 5.440 7.167 -3.558 1.00 98.56 209 SER A O 1
ATOM 1662 N N . PRO A 1 210 ? 5.010 8.175 -5.498 1.00 98.69 210 PRO A N 1
ATOM 1663 C CA . PRO A 1 210 ? 5.675 9.414 -5.083 1.00 98.69 210 PRO A CA 1
ATOM 1664 C C . PRO A 1 210 ? 5.064 10.051 -3.824 1.00 98.69 210 PRO A C 1
ATOM 1666 O O . PRO A 1 210 ? 5.787 10.591 -2.987 1.00 98.69 210 PRO A O 1
ATOM 1669 N N . ALA A 1 211 ? 3.737 9.971 -3.662 1.00 98.44 211 ALA A N 1
ATOM 1670 C CA . ALA A 1 211 ? 3.038 10.459 -2.475 1.00 98.44 211 ALA A CA 1
ATOM 1671 C C . ALA A 1 211 ? 1.643 9.836 -2.329 1.00 98.44 211 ALA A C 1
ATOM 1673 O O . ALA A 1 211 ? 0.758 10.084 -3.149 1.00 98.44 211 ALA A O 1
ATOM 1674 N N . VAL A 1 212 ? 1.394 9.142 -1.216 1.00 98.31 212 VAL A N 1
ATOM 1675 C CA . VAL A 1 212 ? 0.082 8.539 -0.911 1.00 98.31 212 VAL A CA 1
ATOM 1676 C C . VAL A 1 212 ? -1.044 9.572 -0.784 1.00 98.31 212 VAL A C 1
ATOM 1678 O O . VAL A 1 212 ? -2.200 9.270 -1.065 1.00 98.31 212 VAL A O 1
ATOM 1681 N N . THR A 1 213 ? -0.720 10.807 -0.404 1.00 98.00 213 THR A N 1
ATOM 1682 C CA . THR A 1 213 ? -1.665 11.932 -0.304 1.00 98.00 213 THR A CA 1
ATOM 1683 C C . THR A 1 213 ? -1.680 12.819 -1.553 1.00 98.00 213 THR A C 1
ATOM 1685 O O . THR A 1 213 ? -2.431 13.792 -1.614 1.00 98.00 213 THR A O 1
ATOM 1688 N N . GLY A 1 214 ? -0.855 12.512 -2.559 1.00 97.31 214 GLY A N 1
ATOM 1689 C CA . GLY A 1 214 ? -0.735 13.311 -3.771 1.00 97.31 214 GLY A CA 1
ATOM 1690 C C . GLY A 1 214 ? -1.919 13.109 -4.711 1.00 97.31 214 GLY A C 1
ATOM 1691 O O . GLY A 1 214 ? -2.285 11.980 -5.035 1.00 97.31 214 GLY A O 1
ATOM 1692 N N . ARG A 1 215 ? -2.474 14.214 -5.224 1.00 96.50 215 ARG A N 1
ATOM 1693 C CA . ARG A 1 215 ? -3.647 14.228 -6.118 1.00 96.50 215 ARG A CA 1
ATOM 1694 C C . ARG A 1 215 ? -3.526 13.290 -7.323 1.00 96.50 215 ARG A C 1
ATOM 1696 O O . ARG A 1 215 ? -4.529 12.712 -7.738 1.00 96.50 215 ARG A O 1
ATOM 1703 N N . TRP A 1 216 ? -2.319 13.183 -7.870 1.00 97.69 216 TRP A N 1
ATOM 1704 C CA . TRP A 1 216 ? -1.995 12.360 -9.034 1.00 97.69 216 TRP A CA 1
ATOM 1705 C C . TRP A 1 216 ? -0.943 11.298 -8.731 1.00 97.69 216 TRP A C 1
ATOM 1707 O O . TRP A 1 216 ? -0.561 10.574 -9.633 1.00 97.69 216 TRP A O 1
ATOM 1717 N N . PHE A 1 217 ? -0.515 11.169 -7.473 1.00 98.31 217 PHE A N 1
ATOM 1718 C CA . PHE A 1 217 ? 0.553 10.252 -7.066 1.00 98.31 217 PHE A CA 1
ATOM 1719 C C . PHE A 1 217 ? 0.072 9.118 -6.163 1.00 98.31 217 PHE A C 1
ATOM 1721 O O . PHE A 1 217 ? 0.859 8.242 -5.848 1.00 98.31 217 PHE A O 1
ATOM 1728 N N . SER A 1 218 ? -1.193 9.125 -5.733 1.00 98.06 218 SER A N 1
ATOM 1729 C CA . SER A 1 218 ? -1.739 8.084 -4.856 1.00 98.06 218 SER A CA 1
ATOM 1730 C C . SER A 1 218 ? -2.065 6.784 -5.607 1.00 98.06 218 SER A C 1
ATOM 1732 O O . SER A 1 218 ? -1.888 6.677 -6.822 1.00 98.06 218 SER A O 1
ATOM 1734 N N . GLY A 1 219 ? -2.566 5.782 -4.883 1.00 97.44 219 GLY A N 1
ATOM 1735 C CA . GLY A 1 219 ? -2.651 4.407 -5.373 1.00 97.44 219 GLY A CA 1
ATOM 1736 C C . GLY A 1 219 ? -1.256 3.818 -5.585 1.00 97.44 219 GLY A C 1
ATOM 1737 O O . GLY A 1 219 ? -0.286 4.299 -5.007 1.00 97.44 219 GLY A O 1
ATOM 1738 N N . ASN A 1 220 ? -1.153 2.774 -6.404 1.00 98.44 220 ASN A N 1
ATOM 1739 C CA . ASN A 1 220 ? 0.114 2.154 -6.809 1.00 98.44 220 ASN A CA 1
ATOM 1740 C C . ASN A 1 220 ? 0.601 2.693 -8.163 1.00 98.44 220 ASN A C 1
ATOM 1742 O O . ASN A 1 220 ? 1.019 1.925 -9.020 1.00 98.44 220 ASN A O 1
ATOM 1746 N N . GLN A 1 221 ? 0.474 4.005 -8.372 1.00 98.62 221 GLN A N 1
ATOM 1747 C CA . GLN A 1 221 ? 1.037 4.651 -9.552 1.00 98.62 221 GLN A CA 1
ATOM 1748 C C . GLN A 1 221 ? 2.554 4.750 -9.390 1.00 98.62 221 GLN A C 1
ATOM 1750 O O . GLN A 1 221 ? 3.038 5.307 -8.398 1.00 98.62 221 GLN A O 1
ATOM 1755 N N . THR A 1 222 ? 3.278 4.206 -10.361 1.00 98.81 222 THR A N 1
ATOM 1756 C CA . THR A 1 222 ? 4.720 3.977 -10.275 1.00 98.81 222 THR A CA 1
ATOM 1757 C C . THR A 1 222 ? 5.410 4.572 -11.487 1.00 98.81 222 THR A C 1
ATOM 1759 O O . THR A 1 222 ? 5.054 4.263 -12.623 1.00 98.81 222 THR A O 1
ATOM 1762 N N . TRP A 1 223 ? 6.414 5.408 -11.222 1.00 98.88 223 TRP A N 1
ATOM 1763 C CA . TRP A 1 223 ? 7.247 6.052 -12.233 1.00 98.88 223 TRP A CA 1
ATOM 1764 C C . TRP A 1 223 ? 8.679 5.527 -12.148 1.00 98.88 223 TRP A C 1
ATOM 1766 O O . TRP A 1 223 ? 9.189 5.370 -11.033 1.00 98.88 223 TRP A O 1
ATOM 1776 N N . PRO A 1 224 ? 9.379 5.337 -13.279 1.00 98.75 224 PRO A N 1
ATOM 1777 C CA . PRO A 1 224 ? 10.748 4.837 -13.265 1.00 98.75 224 PRO A CA 1
ATOM 1778 C C . PRO A 1 224 ? 11.718 5.746 -12.497 1.00 98.75 224 PRO A C 1
ATOM 1780 O O . PRO A 1 224 ? 12.434 5.280 -11.616 1.00 98.75 224 PRO A O 1
ATOM 1783 N N . TRP A 1 225 ? 11.719 7.054 -12.776 1.00 98.69 225 TRP A N 1
ATOM 1784 C CA . TRP A 1 225 ? 12.659 8.010 -12.165 1.00 98.69 225 TRP A CA 1
ATOM 1785 C C . TRP A 1 225 ? 12.538 8.100 -10.647 1.00 98.69 225 TRP A C 1
ATOM 1787 O O . TRP A 1 225 ? 13.543 8.088 -9.932 1.00 98.69 225 TRP A O 1
ATOM 1797 N N . ASP A 1 226 ? 11.306 8.173 -10.157 1.00 98.88 226 ASP A N 1
ATOM 1798 C CA . ASP A 1 226 ? 10.980 8.122 -8.740 1.00 98.88 226 ASP A CA 1
ATOM 1799 C C . ASP A 1 226 ? 11.390 6.769 -8.155 1.00 98.88 226 ASP A C 1
ATOM 1801 O O . ASP A 1 226 ? 12.090 6.727 -7.141 1.00 98.88 226 ASP A O 1
ATOM 1805 N N . GLY A 1 227 ? 11.045 5.679 -8.847 1.00 98.75 227 GLY A N 1
ATOM 1806 C CA . GLY A 1 227 ? 11.359 4.308 -8.462 1.00 98.75 227 GLY A CA 1
ATOM 1807 C C . GLY A 1 227 ? 12.851 4.072 -8.239 1.00 98.75 227 GLY A C 1
ATOM 1808 O O . GLY A 1 227 ? 13.228 3.502 -7.215 1.00 98.75 227 GLY A O 1
ATOM 1809 N N . TYR A 1 228 ? 13.714 4.581 -9.126 1.00 98.88 228 TYR A N 1
ATOM 1810 C CA . TYR A 1 228 ? 15.171 4.473 -8.989 1.00 98.88 228 TYR A CA 1
ATOM 1811 C C . TYR A 1 228 ? 15.676 5.144 -7.705 1.00 98.88 228 TYR A C 1
ATOM 1813 O O . TYR A 1 228 ? 16.432 4.548 -6.938 1.00 98.88 228 TYR A O 1
ATOM 1821 N N . LYS A 1 229 ? 15.227 6.373 -7.431 1.00 98.94 229 LYS A N 1
ATOM 1822 C CA . LYS A 1 229 ? 15.646 7.148 -6.250 1.00 98.94 229 LYS A CA 1
ATOM 1823 C C . LYS A 1 229 ? 15.122 6.542 -4.955 1.00 98.94 229 LYS A C 1
ATOM 1825 O O . LYS A 1 229 ? 15.849 6.447 -3.968 1.00 98.94 229 LYS A O 1
ATOM 1830 N N . GLN A 1 230 ? 13.861 6.121 -4.963 1.00 98.88 230 GLN A N 1
ATOM 1831 C CA . GLN A 1 230 ? 13.233 5.453 -3.831 1.00 98.88 230 GLN A CA 1
ATOM 1832 C C . GLN A 1 230 ? 13.946 4.139 -3.525 1.00 98.88 230 GLN A C 1
ATOM 1834 O O . GLN A 1 230 ? 14.306 3.914 -2.375 1.00 98.88 230 GLN A O 1
ATOM 1839 N N . ALA A 1 231 ? 14.195 3.295 -4.533 1.00 98.88 231 ALA A N 1
ATOM 1840 C CA . ALA A 1 231 ? 14.888 2.021 -4.359 1.00 98.88 231 ALA A CA 1
ATOM 1841 C C . ALA A 1 231 ? 16.305 2.216 -3.811 1.00 98.88 231 ALA A C 1
ATOM 1843 O O . ALA A 1 231 ? 16.710 1.503 -2.895 1.00 98.88 231 ALA A O 1
ATOM 1844 N N . PHE A 1 232 ? 17.024 3.232 -4.295 1.00 98.81 232 PHE A N 1
ATOM 1845 C CA . PHE A 1 232 ? 18.349 3.562 -3.782 1.00 98.81 232 PHE A CA 1
ATOM 1846 C C . PHE A 1 232 ? 18.335 3.872 -2.276 1.00 98.81 232 PHE A C 1
ATOM 1848 O O . PHE A 1 232 ? 19.167 3.363 -1.525 1.00 98.81 232 PHE A O 1
ATOM 1855 N N . ALA A 1 233 ? 17.367 4.671 -1.816 1.00 98.56 233 ALA A N 1
ATOM 1856 C CA . ALA A 1 233 ? 17.211 4.986 -0.396 1.00 98.56 233 ALA A CA 1
ATOM 1857 C C . ALA A 1 233 ? 16.722 3.772 0.417 1.00 98.56 233 ALA A C 1
ATOM 1859 O O . ALA A 1 233 ? 17.258 3.479 1.488 1.00 98.56 233 ALA A O 1
ATOM 1860 N N . LEU A 1 234 ? 15.733 3.040 -0.107 1.00 98.81 234 LEU A N 1
ATOM 1861 C CA . LEU A 1 234 ? 15.155 1.845 0.511 1.00 98.81 234 LEU A CA 1
ATOM 1862 C C . LEU A 1 234 ? 16.188 0.742 0.713 1.00 98.81 234 LEU A C 1
ATOM 1864 O O . LEU A 1 234 ? 16.102 0.036 1.711 1.00 98.81 234 LEU A O 1
ATOM 1868 N N . ALA A 1 235 ? 17.184 0.614 -0.167 1.00 98.50 235 ALA A N 1
ATOM 1869 C CA . ALA A 1 235 ? 18.263 -0.361 -0.019 1.00 98.50 235 ALA A CA 1
ATOM 1870 C C . ALA A 1 235 ? 18.927 -0.304 1.369 1.00 98.50 235 ALA A C 1
ATOM 1872 O O . ALA A 1 235 ? 19.329 -1.334 1.899 1.00 98.50 235 ALA A O 1
ATOM 1873 N N . THR A 1 236 ? 18.971 0.883 1.98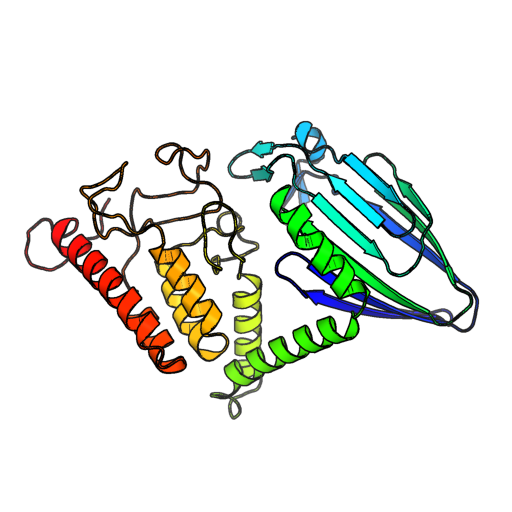5 1.00 97.25 236 THR A N 1
ATOM 1874 C CA . THR A 1 236 ? 19.671 1.109 3.256 1.00 97.25 236 THR A CA 1
ATOM 1875 C C . THR A 1 236 ? 18.920 0.615 4.495 1.00 97.25 236 THR A C 1
ATOM 1877 O O . THR A 1 236 ? 19.548 0.403 5.527 1.00 97.25 236 THR A O 1
ATOM 1880 N N . PHE A 1 237 ? 17.598 0.408 4.420 1.00 98.50 237 PHE A N 1
ATOM 1881 C CA . PHE A 1 237 ? 16.791 0.002 5.584 1.00 98.50 237 PHE A CA 1
ATOM 1882 C C . PHE A 1 237 ? 15.674 -1.010 5.287 1.00 98.50 237 PHE A C 1
ATOM 1884 O O . PHE A 1 237 ? 15.143 -1.629 6.207 1.00 98.50 237 PHE A O 1
ATOM 1891 N N . HIS A 1 238 ? 15.297 -1.189 4.022 1.00 98.56 238 HIS A N 1
ATOM 1892 C CA . HIS A 1 238 ? 14.324 -2.176 3.560 1.00 98.56 238 HIS A CA 1
ATOM 1893 C C . HIS A 1 238 ? 14.649 -2.667 2.130 1.00 98.56 238 HIS A C 1
ATOM 1895 O O . HIS A 1 238 ? 13.868 -2.451 1.198 1.00 98.56 238 HIS A O 1
ATOM 1901 N N . PRO A 1 239 ? 15.776 -3.373 1.931 1.00 98.50 239 PRO A N 1
ATOM 1902 C CA . PRO A 1 239 ? 16.251 -3.753 0.600 1.00 98.50 239 PRO A CA 1
ATOM 1903 C C . PRO A 1 239 ? 15.291 -4.654 -0.188 1.00 98.50 239 PRO A C 1
ATOM 1905 O O . PRO A 1 239 ? 15.193 -4.524 -1.404 1.00 98.50 239 PRO A O 1
ATOM 1908 N N . GLU A 1 240 ? 14.514 -5.506 0.481 1.00 98.56 240 GLU A N 1
ATOM 1909 C CA . GLU A 1 240 ? 13.508 -6.327 -0.208 1.00 98.56 240 GLU A CA 1
ATOM 1910 C C . GLU A 1 240 ? 12.396 -5.485 -0.849 1.00 98.56 240 GLU A C 1
ATOM 1912 O O . GLU A 1 240 ? 11.990 -5.754 -1.976 1.00 98.56 240 GLU A O 1
ATOM 1917 N N . LEU A 1 241 ? 11.958 -4.398 -0.203 1.00 98.88 241 LEU A N 1
ATOM 1918 C CA . LEU A 1 241 ? 11.017 -3.463 -0.822 1.00 98.88 241 LEU A CA 1
ATOM 1919 C C . LEU A 1 241 ? 11.679 -2.678 -1.966 1.00 98.88 241 LEU A C 1
ATOM 1921 O O . LEU A 1 241 ? 11.014 -2.355 -2.946 1.00 98.88 241 LEU A O 1
ATOM 1925 N N . ALA A 1 242 ? 12.985 -2.405 -1.882 1.00 98.88 242 ALA A N 1
ATOM 1926 C CA . ALA A 1 242 ? 13.726 -1.791 -2.982 1.00 98.88 242 ALA A CA 1
ATOM 1927 C C . ALA A 1 242 ? 13.732 -2.685 -4.236 1.00 98.88 242 ALA A C 1
ATOM 1929 O O . ALA A 1 242 ? 13.440 -2.191 -5.327 1.00 98.88 242 ALA A O 1
ATOM 1930 N N . LYS A 1 243 ? 13.987 -3.996 -4.075 1.00 98.94 243 LYS A N 1
ATOM 1931 C CA . LYS A 1 243 ? 13.880 -4.984 -5.164 1.00 98.94 243 LYS A CA 1
ATOM 1932 C C . LYS A 1 243 ? 12.475 -5.008 -5.747 1.00 98.94 243 LYS A C 1
ATOM 1934 O O . LYS A 1 243 ? 12.323 -4.878 -6.953 1.00 98.94 243 LYS A O 1
ATOM 1939 N N . GLN A 1 244 ? 11.452 -5.117 -4.897 1.00 98.88 244 GLN A N 1
ATOM 1940 C CA . GLN A 1 244 ? 10.058 -5.131 -5.348 1.00 98.88 244 GLN A CA 1
ATOM 1941 C C . GLN A 1 244 ? 9.704 -3.868 -6.146 1.00 98.88 244 GLN A C 1
ATOM 1943 O O . GLN A 1 244 ? 9.136 -3.977 -7.229 1.00 98.88 244 GLN A O 1
ATOM 1948 N N . ASN A 1 245 ? 10.119 -2.686 -5.677 1.00 98.88 245 ASN A N 1
ATOM 1949 C CA . ASN A 1 245 ? 9.840 -1.432 -6.373 1.00 98.88 245 ASN A CA 1
ATOM 1950 C C . ASN A 1 245 ? 10.493 -1.379 -7.762 1.00 98.88 245 ASN A C 1
ATOM 1952 O O . ASN A 1 245 ? 9.857 -0.956 -8.724 1.00 98.88 245 ASN A O 1
ATOM 1956 N N . LEU A 1 246 ? 11.746 -1.833 -7.887 1.00 98.94 246 LEU A N 1
ATOM 1957 C CA . LEU A 1 246 ? 12.407 -1.937 -9.190 1.00 98.94 246 LEU A CA 1
ATOM 1958 C C . LEU A 1 246 ? 11.748 -3.004 -10.068 1.00 98.94 246 LEU A C 1
ATOM 1960 O O . LEU A 1 246 ? 11.523 -2.754 -11.247 1.00 98.94 246 LEU A O 1
ATOM 1964 N N . ASN A 1 247 ? 11.355 -4.145 -9.507 1.00 98.88 247 ASN A N 1
ATOM 1965 C CA . ASN A 1 247 ? 10.623 -5.162 -10.254 1.00 98.88 247 ASN A CA 1
ATOM 1966 C C . ASN A 1 247 ? 9.305 -4.596 -10.811 1.00 98.88 247 ASN A C 1
ATOM 1968 O O . ASN A 1 247 ? 9.012 -4.833 -11.976 1.00 98.88 247 ASN A O 1
ATOM 1972 N N . ALA A 1 248 ? 8.573 -3.775 -10.045 1.00 98.81 248 ALA A N 1
ATOM 1973 C CA . ALA A 1 248 ? 7.366 -3.087 -10.517 1.00 98.81 248 ALA A CA 1
ATOM 1974 C C . ALA A 1 248 ? 7.646 -2.127 -11.688 1.00 98.81 248 ALA A C 1
ATOM 1976 O O . ALA A 1 248 ? 6.874 -2.080 -12.643 1.00 98.81 248 ALA A O 1
ATOM 1977 N N . VAL A 1 249 ? 8.759 -1.382 -11.640 1.00 98.62 249 VAL A N 1
ATOM 1978 C CA . VAL A 1 249 ? 9.185 -0.495 -12.740 1.00 98.62 249 VAL A CA 1
ATOM 1979 C C . VAL A 1 249 ? 9.466 -1.294 -14.018 1.00 98.62 249 VAL A C 1
ATOM 1981 O O . VAL A 1 249 ? 9.111 -0.857 -15.107 1.00 98.62 249 VAL A O 1
ATOM 1984 N N . PHE A 1 250 ? 10.089 -2.465 -13.896 1.00 98.75 250 PHE A N 1
ATOM 1985 C CA . PHE A 1 250 ? 10.534 -3.271 -15.035 1.00 98.75 250 PHE A CA 1
ATOM 1986 C C . PHE A 1 250 ? 9.556 -4.369 -15.483 1.00 98.75 250 PHE A C 1
ATOM 1988 O O . PHE A 1 250 ? 9.815 -5.031 -16.492 1.00 98.75 250 PHE A O 1
ATOM 1995 N N . GLU A 1 251 ? 8.472 -4.614 -14.745 1.00 97.88 251 GLU A N 1
ATOM 1996 C CA . GLU A 1 251 ? 7.499 -5.678 -15.038 1.00 97.88 251 GLU A CA 1
ATOM 1997 C C . GLU A 1 251 ? 6.845 -5.491 -16.410 1.00 97.88 251 GLU A C 1
ATOM 1999 O O . GLU A 1 251 ? 6.631 -6.463 -17.128 1.00 97.88 251 GLU A O 1
ATOM 2004 N N . HIS A 1 252 ? 6.612 -4.235 -16.799 1.00 97.94 252 HIS A N 1
ATOM 2005 C CA . HIS A 1 252 ? 5.971 -3.855 -18.062 1.00 97.94 252 HIS A CA 1
ATOM 2006 C C . HIS A 1 252 ? 6.965 -3.324 -19.097 1.00 97.94 252 HIS A C 1
ATOM 2008 O O . HIS A 1 252 ? 6.599 -2.553 -19.982 1.00 97.94 252 HIS A O 1
ATOM 2014 N N . GLN A 1 253 ? 8.238 -3.711 -18.976 1.00 98.69 253 GLN A N 1
ATOM 2015 C CA . GLN A 1 253 ? 9.233 -3.424 -20.002 1.00 98.69 253 GLN A CA 1
ATOM 2016 C C . GLN A 1 253 ? 8.826 -4.095 -21.321 1.00 98.69 253 GLN A C 1
ATOM 2018 O O . GLN A 1 253 ? 8.525 -5.290 -21.359 1.00 98.69 253 GLN A O 1
ATOM 2023 N N . ILE A 1 254 ? 8.841 -3.329 -22.408 1.00 98.69 254 ILE A N 1
ATOM 2024 C CA . ILE A 1 254 ? 8.396 -3.785 -23.725 1.00 98.69 254 ILE A CA 1
ATOM 2025 C C . ILE A 1 254 ? 9.325 -4.874 -24.247 1.00 98.69 254 ILE A C 1
ATOM 2027 O O . ILE A 1 254 ? 10.551 -4.762 -24.188 1.00 98.69 254 ILE A O 1
ATOM 2031 N N . THR A 1 255 ? 8.729 -5.926 -24.798 1.00 98.06 255 THR A N 1
ATOM 2032 C CA . THR A 1 255 ? 9.445 -7.016 -25.466 1.00 98.06 255 THR A CA 1
ATOM 2033 C C . THR A 1 255 ? 9.230 -6.936 -26.976 1.00 98.06 255 THR A C 1
ATOM 2035 O O . THR A 1 255 ? 8.305 -6.272 -27.440 1.00 98.06 255 THR A O 1
ATOM 2038 N N . ALA A 1 256 ? 10.046 -7.646 -27.758 1.00 97.00 256 ALA A N 1
ATOM 2039 C CA . ALA A 1 256 ? 9.917 -7.674 -29.220 1.00 97.00 256 ALA A CA 1
ATOM 2040 C C . ALA A 1 256 ? 8.563 -8.224 -29.720 1.00 97.00 256 ALA A C 1
ATOM 2042 O O . ALA A 1 256 ? 8.181 -7.963 -30.856 1.00 97.00 256 ALA A O 1
ATOM 2043 N N . ASN A 1 257 ? 7.833 -8.956 -28.871 1.00 97.06 257 ASN A N 1
ATOM 2044 C CA . ASN A 1 257 ? 6.514 -9.515 -29.177 1.00 97.06 257 ASN A CA 1
ATOM 2045 C C . ASN A 1 257 ? 5.367 -8.703 -28.544 1.00 97.06 257 ASN A C 1
ATOM 2047 O O . ASN A 1 257 ? 4.255 -9.217 -28.425 1.00 97.06 257 ASN A O 1
ATOM 2051 N N . ASP A 1 258 ? 5.624 -7.477 -28.072 1.00 98.50 258 ASP A N 1
ATOM 2052 C CA . ASP A 1 258 ? 4.582 -6.637 -27.478 1.00 98.50 258 ASP A CA 1
ATOM 2053 C C . ASP A 1 258 ? 3.465 -6.342 -28.489 1.00 98.50 258 ASP A C 1
ATOM 2055 O O . ASP A 1 258 ? 3.717 -6.025 -29.648 1.00 98.50 258 ASP A O 1
ATOM 2059 N N . ALA A 1 259 ? 2.215 -6.445 -28.037 1.00 97.38 259 ALA A N 1
ATOM 2060 C CA . ALA A 1 259 ? 1.045 -6.326 -28.904 1.00 97.38 259 ALA A CA 1
ATOM 2061 C C . ALA A 1 259 ? 0.733 -4.882 -29.334 1.00 97.38 259 ALA A C 1
ATOM 2063 O O . ALA A 1 259 ? -0.020 -4.684 -30.285 1.00 97.38 259 ALA A O 1
ATOM 2064 N N . VAL A 1 260 ? 1.269 -3.879 -28.630 1.00 98.12 260 VAL A N 1
ATOM 2065 C CA . VAL A 1 260 ? 0.958 -2.461 -28.863 1.00 98.12 260 VAL A CA 1
ATOM 2066 C C . VAL A 1 260 ? 2.109 -1.757 -29.576 1.00 98.12 260 VAL A C 1
ATOM 2068 O O . VAL A 1 260 ? 1.872 -0.949 -30.470 1.00 98.12 260 VAL A O 1
ATOM 2071 N N . ARG A 1 261 ? 3.352 -2.043 -29.176 1.00 98.06 261 ARG A N 1
ATOM 2072 C CA . ARG A 1 261 ? 4.552 -1.314 -29.612 1.00 98.06 261 ARG A CA 1
ATOM 2073 C C . ARG A 1 261 ? 5.798 -2.207 -29.713 1.00 98.06 261 ARG A C 1
ATOM 2075 O O . ARG A 1 261 ? 6.800 -1.943 -29.050 1.00 98.06 261 ARG A O 1
ATOM 2082 N N . PRO A 1 262 ? 5.798 -3.246 -30.566 1.00 97.88 262 PRO A N 1
ATOM 2083 C CA . PRO A 1 262 ? 6.936 -4.166 -30.687 1.00 97.88 262 PRO A CA 1
ATOM 2084 C C . PRO A 1 262 ? 8.239 -3.476 -31.143 1.00 97.88 262 PRO A C 1
ATOM 2086 O O . PRO A 1 262 ? 9.331 -3.963 -30.854 1.00 97.88 262 PRO A O 1
ATOM 2089 N N . TRP A 1 263 ? 8.144 -2.313 -31.804 1.00 97.56 263 TRP A N 1
ATOM 2090 C CA . TRP A 1 263 ? 9.284 -1.472 -32.205 1.00 97.56 263 TRP A CA 1
ATOM 2091 C C . TRP A 1 263 ? 9.980 -0.747 -31.038 1.00 97.56 263 TRP A C 1
ATOM 2093 O O . TRP A 1 263 ? 11.045 -0.164 -31.227 1.00 97.56 263 TRP A O 1
ATOM 2103 N N . ASP A 1 264 ? 9.395 -0.764 -29.839 1.00 98.31 264 ASP A N 1
ATOM 2104 C CA . ASP A 1 264 ? 9.944 -0.151 -28.625 1.00 98.31 264 ASP A CA 1
ATOM 2105 C C . ASP A 1 264 ? 10.564 -1.203 -27.681 1.00 98.31 264 ASP A C 1
ATOM 2107 O O . ASP A 1 264 ? 10.631 -0.987 -26.475 1.00 98.31 264 ASP A O 1
ATOM 2111 N N . ALA A 1 265 ? 11.021 -2.358 -28.180 1.00 98.62 265 ALA A N 1
ATOM 2112 C CA . ALA A 1 265 ? 11.639 -3.395 -27.345 1.00 98.62 265 ALA A CA 1
ATOM 2113 C C . ALA A 1 265 ? 12.739 -2.823 -26.423 1.00 98.62 265 ALA A C 1
ATOM 2115 O O . ALA A 1 265 ? 13.673 -2.167 -26.875 1.00 98.62 265 ALA A O 1
ATOM 2116 N N . GLY A 1 266 ? 12.617 -3.075 -25.117 1.00 98.62 266 GLY A N 1
ATOM 2117 C CA . GLY A 1 266 ? 13.472 -2.516 -24.069 1.00 98.62 266 GLY A CA 1
ATOM 2118 C C . GLY A 1 266 ? 12.928 -1.250 -23.395 1.00 98.62 266 GLY A C 1
ATOM 2119 O O . GLY A 1 266 ? 13.379 -0.943 -22.290 1.00 98.62 266 GLY A O 1
ATOM 2120 N N . PHE A 1 267 ? 11.948 -0.557 -23.986 1.00 98.81 267 PHE A N 1
ATOM 2121 C CA . PHE A 1 267 ? 11.266 0.604 -23.401 1.00 98.81 267 PHE A CA 1
ATOM 2122 C C . PHE A 1 267 ? 10.629 0.280 -22.052 1.00 98.81 267 PHE A C 1
ATOM 2124 O O . PHE A 1 267 ? 10.051 -0.789 -21.861 1.00 98.81 267 PHE A O 1
ATOM 2131 N N . ILE A 1 268 ? 10.678 1.245 -21.138 1.00 98.81 268 ILE A N 1
ATOM 2132 C CA . ILE A 1 268 ? 9.994 1.189 -19.847 1.00 98.81 268 ILE A CA 1
ATOM 2133 C C . ILE A 1 268 ? 8.907 2.275 -19.844 1.00 98.81 268 ILE A C 1
ATOM 2135 O O . ILE A 1 268 ? 9.250 3.435 -20.083 1.00 98.81 268 ILE A O 1
ATOM 2139 N N . PRO A 1 269 ? 7.631 1.940 -19.569 1.00 98.75 269 PRO A N 1
ATOM 2140 C CA . PRO A 1 269 ? 6.554 2.922 -19.457 1.00 98.75 269 PRO A CA 1
ATOM 2141 C C . PRO A 1 269 ? 6.853 4.042 -18.453 1.00 98.75 269 PRO A C 1
ATOM 2143 O O . PRO A 1 269 ? 7.443 3.810 -17.398 1.00 98.75 269 PRO A O 1
ATOM 2146 N N . ASP A 1 270 ? 6.386 5.256 -18.746 1.00 98.75 270 ASP A N 1
ATOM 2147 C CA . ASP A 1 270 ? 6.472 6.389 -17.822 1.00 98.75 270 ASP A CA 1
ATOM 2148 C C . ASP A 1 270 ? 5.683 6.154 -16.536 1.00 98.75 270 ASP A C 1
ATOM 2150 O O . ASP A 1 270 ? 6.136 6.510 -15.453 1.00 98.75 270 ASP A O 1
ATOM 2154 N N . LEU A 1 271 ? 4.482 5.595 -16.667 1.00 98.75 271 LEU A N 1
ATOM 2155 C CA . LEU A 1 271 ? 3.565 5.408 -15.553 1.00 98.75 271 LEU A CA 1
ATOM 2156 C C . LEU A 1 271 ? 2.844 4.077 -15.715 1.00 98.75 271 LEU A C 1
ATOM 2158 O O . LEU A 1 271 ? 2.074 3.897 -16.659 1.00 98.75 271 LEU A O 1
ATOM 2162 N N . VAL A 1 272 ? 3.043 3.184 -14.749 1.00 98.62 272 VAL A N 1
ATOM 2163 C CA . VAL A 1 272 ? 2.228 1.974 -14.568 1.00 98.62 272 VAL A CA 1
ATOM 2164 C C . VAL A 1 272 ? 1.364 2.111 -13.316 1.00 98.62 272 VAL A C 1
ATOM 2166 O O . VAL A 1 272 ? 1.739 2.786 -12.356 1.00 98.62 272 VAL A O 1
ATOM 2169 N N . ALA A 1 273 ? 0.170 1.522 -13.327 1.00 98.50 273 ALA A N 1
ATOM 2170 C CA . ALA A 1 273 ? -0.810 1.672 -12.252 1.00 98.50 273 ALA A CA 1
ATOM 2171 C C . ALA A 1 273 ? -1.756 0.467 -12.179 1.00 98.50 273 ALA A C 1
ATOM 2173 O O . ALA A 1 273 ? -1.734 -0.400 -13.046 1.00 98.50 273 ALA A O 1
ATOM 2174 N N . TYR A 1 274 ? -2.644 0.440 -11.176 1.00 98.50 274 TYR A N 1
ATOM 2175 C CA . TYR A 1 274 ? -3.639 -0.626 -10.981 1.00 98.50 274 TYR A CA 1
ATOM 2176 C C . TYR A 1 274 ? -4.405 -1.017 -12.259 1.00 98.50 274 TYR A C 1
ATOM 2178 O O . TYR A 1 274 ? -4.671 -2.197 -12.464 1.00 98.50 274 TYR A O 1
ATOM 2186 N N . ASN A 1 275 ? -4.796 -0.049 -13.096 1.00 98.50 275 ASN A N 1
ATOM 2187 C CA . ASN A 1 275 ? -5.570 -0.298 -14.316 1.00 98.50 275 ASN A CA 1
ATOM 2188 C C . ASN A 1 275 ? -4.685 -0.055 -15.543 1.00 98.50 275 ASN A C 1
ATOM 2190 O O . ASN A 1 275 ? -4.104 1.026 -15.659 1.00 98.50 275 ASN A O 1
ATOM 2194 N N . LEU A 1 276 ? -4.640 -1.034 -16.449 1.00 98.50 276 LEU A N 1
ATOM 2195 C CA . LEU A 1 276 ? -4.034 -0.909 -17.779 1.00 98.50 276 LEU A CA 1
ATOM 2196 C 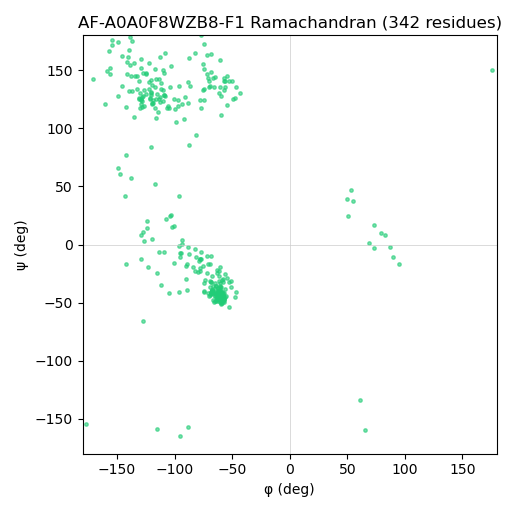C . LEU A 1 276 ? -4.728 0.183 -18.606 1.00 98.50 276 LEU A C 1
ATOM 2198 O O . LEU A 1 276 ? -5.890 0.509 -18.342 1.00 98.50 276 LEU A O 1
ATOM 2202 N N . SER A 1 277 ? -4.039 0.709 -19.621 1.00 98.31 277 SER A N 1
ATOM 2203 C CA . SER A 1 277 ? -4.644 1.610 -20.611 1.00 98.31 277 SER A CA 1
ATOM 2204 C C . SER A 1 277 ? -5.657 0.880 -21.513 1.00 98.31 277 SER A C 1
ATOM 2206 O O . SER A 1 277 ? -5.631 -0.356 -21.579 1.00 98.31 277 SER A O 1
ATOM 2208 N N . PRO A 1 278 ? -6.528 1.605 -22.244 1.00 98.06 278 PRO A N 1
ATOM 2209 C CA . PRO A 1 278 ? -7.425 1.009 -23.236 1.00 98.06 278 PRO A CA 1
ATOM 2210 C C . PRO A 1 278 ? -6.702 0.199 -24.317 1.00 98.06 278 PRO A C 1
ATOM 2212 O O . PRO A 1 278 ? -7.160 -0.882 -24.678 1.00 98.06 278 PRO A O 1
ATOM 2215 N N . GLU A 1 279 ? -5.540 0.664 -24.783 1.00 98.19 279 GLU A N 1
ATOM 2216 C CA . GLU A 1 279 ? -4.712 -0.038 -25.777 1.00 98.19 279 GLU A CA 1
ATOM 2217 C C . GLU A 1 279 ? -4.204 -1.388 -25.253 1.00 98.19 279 GLU A C 1
ATOM 2219 O O . GLU A 1 279 ? -3.943 -2.301 -26.031 1.00 98.19 279 GLU A O 1
ATOM 2224 N N . ARG A 1 280 ? -4.107 -1.531 -23.926 1.00 98.19 280 ARG A N 1
ATOM 2225 C CA . ARG A 1 280 ? -3.739 -2.772 -23.234 1.00 98.19 280 ARG A CA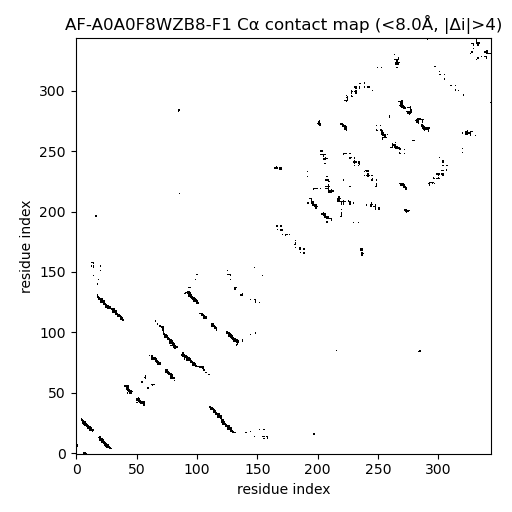 1
ATOM 2226 C C . ARG A 1 280 ? -4.939 -3.526 -22.655 1.00 98.19 280 ARG A C 1
ATOM 2228 O O . ARG A 1 280 ? -4.763 -4.407 -21.819 1.00 98.19 280 ARG A O 1
ATOM 2235 N N . GLY A 1 281 ? -6.158 -3.197 -23.085 1.00 97.81 281 GLY A N 1
ATOM 2236 C CA . GLY A 1 281 ? -7.388 -3.896 -22.693 1.00 97.81 281 GLY A CA 1
ATOM 2237 C C . GLY A 1 281 ? -7.941 -3.521 -21.314 1.00 97.81 281 GLY A C 1
ATOM 2238 O O . GLY A 1 281 ? -8.846 -4.190 -20.815 1.00 97.81 281 GLY A O 1
ATOM 2239 N N . GLY A 1 282 ? -7.408 -2.473 -20.684 1.00 97.69 282 GLY A N 1
ATOM 2240 C CA . GLY A 1 282 ? -7.958 -1.896 -19.461 1.00 97.69 282 GLY A CA 1
ATOM 2241 C C . GLY A 1 282 ? -8.873 -0.703 -19.728 1.00 97.69 282 GLY A C 1
ATOM 2242 O O . GLY A 1 282 ? -9.328 -0.459 -20.841 1.00 97.69 282 GLY A O 1
ATOM 2243 N N . ASP A 1 283 ? -9.151 0.058 -18.675 1.00 97.75 283 ASP A N 1
ATOM 2244 C CA . ASP A 1 283 ? -9.924 1.301 -18.739 1.00 97.75 283 ASP A CA 1
ATOM 2245 C C . ASP A 1 283 ? -9.180 2.490 -18.098 1.00 97.75 283 ASP A C 1
ATOM 2247 O O . ASP A 1 283 ? -9.712 3.591 -18.020 1.00 97.75 283 ASP A O 1
ATOM 2251 N N . GLY A 1 284 ? -7.945 2.292 -17.632 1.00 97.12 284 GLY A N 1
ATOM 2252 C CA . GLY A 1 284 ? -7.165 3.289 -16.911 1.00 97.12 284 GLY A CA 1
ATOM 2253 C C . GLY A 1 284 ? -6.697 4.443 -17.793 1.00 97.12 284 GLY A C 1
ATOM 2254 O O . GLY A 1 284 ? -6.144 4.233 -18.862 1.00 97.12 284 GLY A O 1
ATOM 2255 N N . ILE A 1 285 ? -6.835 5.674 -17.294 1.00 96.62 285 ILE A N 1
ATOM 2256 C CA . ILE A 1 285 ? -6.373 6.880 -18.010 1.00 96.62 285 ILE A CA 1
ATOM 2257 C C . ILE A 1 285 ? -4.971 7.352 -17.601 1.00 96.62 285 ILE A C 1
ATOM 2259 O O . ILE A 1 285 ? -4.434 8.267 -18.214 1.00 96.62 285 ILE A O 1
ATOM 2263 N N . ASN A 1 286 ? -4.412 6.793 -16.522 1.00 97.81 286 ASN A N 1
ATOM 2264 C CA . ASN A 1 286 ? -3.113 7.227 -16.001 1.00 97.81 286 ASN A CA 1
ATOM 2265 C C . ASN A 1 286 ? -1.958 6.443 -16.627 1.00 97.81 286 ASN A C 1
ATOM 2267 O O . ASN A 1 286 ? -0.868 6.989 -16.739 1.00 97.81 286 ASN A O 1
ATOM 2271 N N . TRP A 1 287 ? -2.182 5.183 -17.016 1.00 98.50 287 TRP A N 1
ATOM 2272 C CA . TRP A 1 287 ? -1.152 4.351 -17.635 1.00 98.50 287 TRP A CA 1
ATOM 2273 C C . TRP A 1 287 ? -0.556 5.072 -18.847 1.00 98.50 287 TRP A C 1
ATOM 2275 O O . TRP A 1 287 ? -1.289 5.416 -19.775 1.00 98.50 287 TRP A O 1
ATOM 2285 N N . ASN A 1 288 ? 0.752 5.331 -18.826 1.00 98.56 288 ASN A N 1
ATOM 2286 C CA . ASN A 1 288 ? 1.395 6.202 -19.804 1.00 98.56 288 ASN A CA 1
ATOM 2287 C C . ASN A 1 288 ? 2.618 5.544 -20.439 1.00 98.56 288 ASN A C 1
ATOM 2289 O O . ASN A 1 288 ? 3.610 5.254 -19.774 1.00 98.56 288 ASN A O 1
ATOM 2293 N N . GLU A 1 289 ? 2.562 5.414 -21.761 1.00 98.50 289 GLU A N 1
ATOM 2294 C CA . GLU A 1 289 ? 3.653 4.914 -22.602 1.00 98.50 289 GLU A CA 1
ATOM 2295 C C . GLU A 1 289 ? 4.041 5.903 -23.699 1.00 98.50 289 GLU A C 1
ATOM 2297 O O . GLU A 1 289 ? 4.723 5.560 -24.659 1.00 98.50 289 GLU A O 1
ATOM 2302 N N . ARG A 1 290 ? 3.593 7.154 -23.603 1.00 98.12 290 ARG A N 1
ATOM 2303 C CA . ARG A 1 290 ? 3.962 8.185 -24.582 1.00 98.12 290 ARG A CA 1
ATOM 2304 C C . ARG A 1 290 ? 5.446 8.541 -24.498 1.00 98.12 290 ARG A C 1
ATOM 2306 O O . ARG A 1 290 ? 6.049 8.938 -25.484 1.00 98.12 290 ARG A O 1
ATOM 2313 N N . ASN A 1 291 ? 6.030 8.371 -23.320 1.00 98.38 291 ASN A N 1
ATOM 2314 C CA . ASN A 1 291 ? 7.413 8.684 -23.006 1.00 98.38 291 ASN A CA 1
ATOM 2315 C C . ASN A 1 291 ? 7.923 7.714 -21.934 1.00 98.38 291 ASN A C 1
ATOM 2317 O O . ASN A 1 291 ? 7.152 6.944 -21.369 1.00 98.38 291 ASN A O 1
ATOM 2321 N N . THR A 1 292 ? 9.215 7.797 -21.630 1.00 98.56 292 THR A N 1
ATOM 2322 C CA . THR A 1 292 ? 9.809 7.220 -20.418 1.00 98.56 292 THR A CA 1
ATOM 2323 C C . THR A 1 292 ? 10.347 8.356 -19.535 1.00 98.56 292 THR A C 1
ATOM 2325 O O . THR A 1 292 ? 9.907 9.507 -19.658 1.00 98.56 292 THR A O 1
ATOM 2328 N N . LYS A 1 293 ? 11.281 8.058 -18.633 1.00 98.56 293 LYS A N 1
ATOM 2329 C CA . LYS A 1 293 ? 12.020 9.012 -17.810 1.00 98.56 293 LYS A CA 1
ATOM 2330 C C . LYS A 1 293 ? 13.534 8.763 -17.883 1.00 98.56 293 LYS A C 1
ATOM 2332 O O . LYS A 1 293 ? 13.939 7.638 -18.199 1.00 98.56 293 LYS A O 1
ATOM 2337 N N . PRO A 1 294 ? 14.370 9.765 -17.537 1.00 98.19 294 PRO A N 1
ATOM 2338 C CA . PRO A 1 294 ? 15.823 9.613 -17.563 1.00 98.19 294 PRO A CA 1
ATOM 2339 C C . PRO A 1 294 ? 16.289 8.385 -16.769 1.00 98.19 294 PRO A C 1
ATOM 2341 O O . PRO A 1 294 ? 15.728 8.044 -15.724 1.00 98.19 294 PRO A O 1
ATOM 2344 N N . SER A 1 295 ? 17.293 7.672 -17.277 1.00 98.19 295 SER A N 1
ATOM 2345 C CA . SER A 1 295 ? 17.659 6.362 -16.731 1.00 98.19 295 SER A CA 1
ATOM 2346 C C . SER A 1 295 ? 18.738 6.457 -15.650 1.00 98.19 295 SER A C 1
ATOM 2348 O O . SER A 1 295 ? 19.913 6.654 -15.944 1.00 98.19 295 SER A O 1
ATOM 2350 N N . LEU A 1 296 ? 18.341 6.238 -14.391 1.00 98.75 296 LEU A N 1
ATOM 2351 C CA . LEU A 1 296 ? 19.242 5.913 -13.270 1.00 98.75 296 LEU A CA 1
ATOM 2352 C C . LEU A 1 296 ? 19.111 4.439 -12.855 1.00 98.75 296 LEU A C 1
ATOM 2354 O O . LEU A 1 296 ? 19.431 4.063 -11.727 1.00 98.75 296 LEU A O 1
ATOM 2358 N N . ALA A 1 297 ? 18.616 3.593 -13.759 1.00 98.69 297 ALA A N 1
ATOM 2359 C CA . ALA A 1 297 ? 18.229 2.232 -13.424 1.00 98.69 297 ALA A CA 1
ATOM 2360 C C . ALA A 1 297 ? 19.416 1.377 -12.961 1.00 98.69 297 ALA A C 1
ATOM 2362 O O . ALA A 1 297 ? 19.346 0.759 -11.904 1.00 98.69 297 ALA A O 1
ATOM 2363 N N . ALA A 1 298 ? 20.530 1.390 -13.703 1.00 98.81 298 ALA A N 1
ATOM 2364 C CA . ALA A 1 298 ? 21.723 0.621 -13.342 1.00 98.81 298 ALA A CA 1
ATOM 2365 C C . ALA A 1 298 ? 22.317 1.078 -11.999 1.00 98.81 298 ALA A C 1
ATOM 2367 O O . ALA A 1 298 ? 22.740 0.250 -11.199 1.00 98.81 298 ALA A O 1
ATOM 2368 N N . TRP A 1 299 ? 22.284 2.386 -11.725 1.00 98.88 299 TRP A N 1
ATOM 2369 C CA . TRP A 1 299 ? 22.713 2.961 -10.449 1.00 98.88 299 TRP A CA 1
ATOM 2370 C C . TRP A 1 299 ? 21.860 2.455 -9.278 1.00 98.88 299 TRP A C 1
ATOM 2372 O O . TRP A 1 299 ? 22.402 2.001 -8.270 1.00 98.88 299 TRP A O 1
ATOM 2382 N N . ALA A 1 300 ? 20.533 2.459 -9.426 1.00 98.88 300 ALA A N 1
ATOM 2383 C CA . ALA A 1 300 ? 19.630 1.947 -8.400 1.00 98.88 300 ALA A CA 1
ATOM 2384 C C . ALA A 1 300 ? 19.761 0.426 -8.216 1.00 98.88 300 ALA A C 1
ATOM 2386 O O . ALA A 1 300 ? 19.798 -0.050 -7.082 1.00 98.88 300 ALA A O 1
ATOM 2387 N N . VAL A 1 301 ? 19.881 -0.335 -9.311 1.00 98.88 301 VAL A N 1
ATOM 2388 C CA . VAL A 1 301 ? 20.080 -1.792 -9.259 1.00 98.88 301 VAL A CA 1
ATOM 2389 C C . VAL A 1 301 ? 21.374 -2.139 -8.535 1.00 98.88 301 VAL A C 1
ATOM 2391 O O . VAL A 1 301 ? 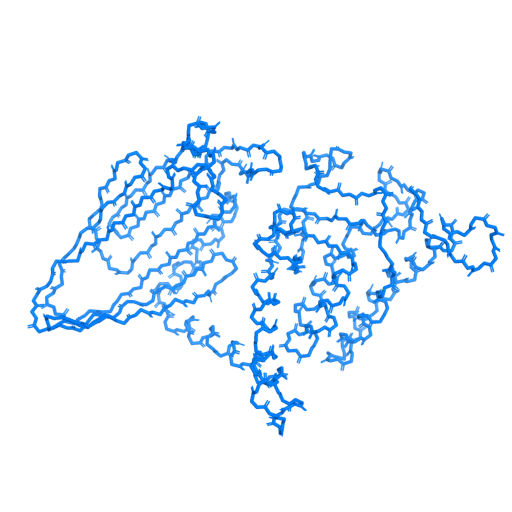21.374 -2.978 -7.635 1.00 98.88 301 VAL A O 1
ATOM 2394 N N . TRP A 1 302 ? 22.465 -1.451 -8.873 1.00 98.81 302 TRP A N 1
ATOM 2395 C CA . TRP A 1 302 ? 23.753 -1.664 -8.231 1.00 98.81 302 TRP A CA 1
ATOM 2396 C C . TRP A 1 302 ? 23.704 -1.379 -6.728 1.00 98.81 302 TRP A C 1
ATOM 2398 O O . TRP A 1 302 ? 24.183 -2.191 -5.941 1.00 98.81 302 TRP A O 1
ATOM 2408 N N . GLN A 1 303 ? 23.053 -0.289 -6.312 1.00 98.75 303 GLN A N 1
ATOM 2409 C CA . GLN A 1 303 ? 22.864 0.022 -4.894 1.00 98.75 303 GLN A CA 1
ATOM 2410 C C . GLN A 1 303 ? 22.140 -1.106 -4.151 1.00 98.75 303 GLN A C 1
ATOM 2412 O O . GLN A 1 303 ? 22.582 -1.533 -3.089 1.00 98.75 303 GLN A O 1
ATOM 2417 N N . VAL A 1 304 ? 21.031 -1.612 -4.693 1.00 98.81 304 VAL A N 1
ATOM 2418 C CA . VAL A 1 304 ? 20.280 -2.703 -4.052 1.00 98.81 304 VAL A CA 1
ATOM 2419 C C . VAL A 1 304 ? 21.126 -3.975 -3.970 1.00 98.81 304 VAL A C 1
ATOM 2421 O O . VAL A 1 304 ? 21.130 -4.647 -2.934 1.00 98.81 304 VAL A O 1
ATOM 2424 N N . TYR A 1 305 ? 21.900 -4.283 -5.013 1.00 98.75 305 TYR A N 1
ATOM 2425 C CA . TYR A 1 305 ? 22.849 -5.393 -4.982 1.00 98.75 305 TYR A CA 1
ATOM 2426 C C . TYR A 1 305 ? 23.905 -5.212 -3.881 1.00 98.75 305 TYR A C 1
ATOM 2428 O O . TYR A 1 305 ? 24.144 -6.151 -3.130 1.00 98.75 305 TYR A O 1
ATOM 2436 N N . GLN A 1 306 ? 24.469 -4.015 -3.694 1.00 98.50 306 GLN A N 1
ATOM 2437 C CA . GLN A 1 306 ? 25.469 -3.766 -2.644 1.00 98.50 306 GLN A CA 1
ATOM 2438 C C . GLN A 1 306 ? 24.954 -4.054 -1.223 1.00 98.50 306 GLN A C 1
ATOM 2440 O O . GLN A 1 306 ? 25.733 -4.468 -0.367 1.00 98.50 306 GLN A O 1
ATOM 2445 N N . TYR A 1 307 ? 23.654 -3.873 -0.970 1.00 97.88 307 TYR A N 1
ATOM 2446 C CA . TYR A 1 307 ? 23.043 -4.153 0.336 1.00 97.88 307 TYR A CA 1
ATOM 2447 C C . TYR A 1 307 ? 22.542 -5.593 0.496 1.00 97.88 307 TYR A C 1
ATOM 2449 O O . TYR A 1 307 ? 22.305 -6.029 1.621 1.00 97.88 307 TYR A O 1
ATOM 2457 N N . THR A 1 308 ? 22.370 -6.340 -0.598 1.00 98.31 308 THR A N 1
ATOM 2458 C CA . THR A 1 308 ? 21.769 -7.688 -0.563 1.00 98.31 308 THR A CA 1
ATOM 2459 C C . THR A 1 308 ? 22.718 -8.805 -0.968 1.00 98.31 308 THR A C 1
ATOM 2461 O O . THR A 1 308 ? 22.514 -9.943 -0.558 1.00 98.31 308 THR A O 1
ATOM 2464 N N . ASN A 1 309 ? 23.748 -8.498 -1.760 1.00 98.38 309 ASN A N 1
ATOM 2465 C CA . ASN A 1 309 ? 24.628 -9.453 -2.437 1.00 98.38 309 ASN A CA 1
ATOM 2466 C C . ASN A 1 309 ? 23.872 -10.535 -3.235 1.00 98.38 309 ASN A C 1
ATOM 2468 O O . ASN A 1 309 ? 24.395 -11.625 -3.471 1.00 98.38 309 ASN A O 1
ATOM 2472 N N . ASP A 1 310 ? 22.641 -10.239 -3.660 1.00 98.62 310 ASP A N 1
ATOM 2473 C CA . ASP A 1 310 ? 21.782 -11.169 -4.387 1.00 98.62 310 ASP A CA 1
ATOM 2474 C C . ASP A 1 310 ? 22.163 -11.201 -5.872 1.00 98.62 310 ASP A C 1
ATOM 2476 O O . ASP A 1 310 ? 21.741 -10.363 -6.673 1.00 98.62 310 ASP A O 1
ATOM 2480 N N . LYS A 1 311 ? 23.019 -12.162 -6.225 1.00 98.44 311 LYS A N 1
ATOM 2481 C CA . LYS A 1 311 ? 23.513 -12.340 -7.595 1.00 98.44 311 LYS A CA 1
ATOM 2482 C C . LYS A 1 311 ? 22.429 -12.809 -8.560 1.00 98.44 311 LYS A C 1
ATOM 2484 O O . LYS A 1 311 ? 22.480 -12.421 -9.720 1.00 98.44 311 LYS A O 1
ATOM 2489 N N . GLN A 1 312 ? 21.467 -13.602 -8.088 1.00 98.50 312 GLN A N 1
ATOM 2490 C CA . GLN A 1 312 ? 20.378 -14.093 -8.928 1.00 98.50 312 GLN A CA 1
ATOM 2491 C C . GLN A 1 312 ? 19.486 -12.927 -9.356 1.00 98.50 312 GLN A C 1
ATOM 2493 O O . GLN A 1 312 ? 19.229 -12.741 -10.541 1.00 98.50 312 GLN A O 1
ATOM 2498 N N . TRP A 1 313 ? 19.095 -12.076 -8.404 1.00 98.69 313 TRP A N 1
ATOM 2499 C CA . TRP A 1 313 ? 18.334 -10.872 -8.724 1.00 98.69 313 TRP A CA 1
ATOM 2500 C C . TRP A 1 313 ? 19.117 -9.917 -9.638 1.00 98.69 313 TRP A C 1
ATOM 2502 O O . TRP A 1 313 ? 18.552 -9.338 -10.566 1.00 98.69 313 TRP A O 1
ATOM 2512 N N . LEU A 1 314 ? 20.430 -9.766 -9.419 1.00 98.69 314 LEU A N 1
ATOM 2513 C CA . LEU A 1 314 ? 21.268 -8.950 -10.300 1.00 98.69 314 LEU A CA 1
ATOM 2514 C C . LEU A 1 314 ? 21.291 -9.494 -11.737 1.00 98.69 314 LEU A C 1
ATOM 2516 O O . LEU A 1 314 ? 21.214 -8.700 -12.670 1.00 98.69 314 LEU A O 1
ATOM 2520 N N . GLU A 1 315 ? 21.378 -10.812 -11.923 1.00 98.38 315 GLU A N 1
ATOM 2521 C CA . GLU A 1 315 ? 21.352 -11.456 -13.242 1.00 98.38 315 GLU A CA 1
ATOM 2522 C C . GLU A 1 315 ? 20.022 -11.205 -13.972 1.00 98.38 315 GLU A C 1
ATOM 2524 O O . GLU A 1 315 ? 20.022 -10.788 -15.134 1.00 98.38 315 GLU A O 1
ATOM 2529 N N . GLU A 1 316 ? 18.894 -11.337 -13.267 1.00 97.75 316 GLU A N 1
ATOM 2530 C CA . GLU A 1 316 ? 17.560 -11.024 -13.799 1.00 97.75 316 GLU A CA 1
ATOM 2531 C C . GLU A 1 316 ? 17.443 -9.553 -14.237 1.00 97.75 316 GLU A C 1
ATOM 2533 O O . GLU A 1 316 ? 16.926 -9.243 -15.316 1.00 97.75 316 GLU A O 1
ATOM 2538 N N . MET A 1 317 ? 17.955 -8.627 -13.421 1.00 98.75 317 MET A N 1
ATOM 2539 C CA . MET A 1 317 ? 17.929 -7.195 -13.725 1.00 98.75 317 MET A CA 1
ATOM 2540 C C . MET A 1 317 ? 18.931 -6.799 -14.810 1.00 98.75 317 MET A C 1
ATOM 2542 O O . MET A 1 317 ? 18.667 -5.868 -15.571 1.00 98.75 317 MET A O 1
ATOM 2546 N N . PHE A 1 318 ? 20.064 -7.491 -14.924 1.00 98.56 318 PHE A N 1
ATOM 2547 C CA . PHE A 1 318 ? 21.100 -7.178 -15.904 1.00 98.56 318 PHE A CA 1
ATOM 2548 C C . PHE A 1 318 ? 20.569 -7.281 -17.337 1.00 98.56 318 PHE A C 1
ATOM 2550 O O . PHE A 1 318 ? 20.734 -6.342 -18.117 1.00 98.56 318 PHE A O 1
ATOM 2557 N N . ALA A 1 319 ? 19.844 -8.355 -17.666 1.00 97.69 319 ALA A N 1
ATOM 2558 C CA . ALA A 1 319 ? 19.223 -8.510 -18.984 1.00 97.69 319 ALA A CA 1
ATOM 2559 C C . ALA A 1 319 ? 18.257 -7.352 -19.310 1.00 97.69 319 ALA A C 1
ATOM 2561 O O . ALA A 1 319 ? 18.278 -6.795 -20.411 1.00 97.69 319 ALA A O 1
ATOM 2562 N N . LYS A 1 320 ? 17.461 -6.930 -18.322 1.00 98.75 320 LYS A N 1
ATOM 2563 C CA . LYS A 1 320 ? 16.505 -5.818 -18.439 1.00 98.75 320 LYS A CA 1
ATOM 2564 C C . LYS A 1 320 ? 17.197 -4.467 -18.637 1.00 98.75 320 LYS A C 1
ATOM 2566 O O . LYS A 1 320 ? 16.764 -3.660 -19.462 1.00 98.75 320 LYS A O 1
ATOM 2571 N N . LEU A 1 321 ? 18.298 -4.226 -17.922 1.00 98.88 321 LEU A N 1
ATOM 2572 C CA . LEU A 1 321 ? 19.122 -3.021 -18.062 1.00 98.88 321 LEU A CA 1
ATOM 2573 C C . LEU A 1 321 ? 19.759 -2.922 -19.450 1.00 98.88 321 LEU A C 1
ATOM 2575 O O . LEU A 1 321 ? 19.762 -1.845 -20.045 1.00 98.88 321 LEU A O 1
ATOM 2579 N N . ILE A 1 322 ? 20.270 -4.039 -19.970 1.00 98.69 322 ILE A N 1
ATOM 2580 C CA . ILE A 1 322 ? 20.867 -4.106 -21.306 1.00 98.69 322 ILE A CA 1
ATOM 2581 C C . ILE A 1 322 ? 19.816 -3.797 -22.373 1.00 98.69 322 ILE A C 1
ATOM 2583 O O . ILE A 1 322 ? 20.053 -2.930 -23.214 1.00 98.69 322 ILE A O 1
ATOM 2587 N N . ALA A 1 323 ? 18.630 -4.407 -22.289 1.00 98.75 323 ALA A N 1
ATOM 2588 C CA . ALA A 1 323 ? 17.524 -4.102 -23.195 1.00 98.75 323 ALA A CA 1
ATOM 2589 C C . ALA A 1 323 ? 17.131 -2.614 -23.146 1.00 98.75 323 ALA A C 1
ATOM 2591 O O . ALA A 1 323 ? 16.981 -1.983 -24.190 1.00 98.75 323 ALA A O 1
ATOM 2592 N N . TYR A 1 324 ? 17.045 -2.018 -21.951 1.00 98.75 324 TYR A N 1
ATOM 2593 C CA . TYR A 1 324 ? 16.688 -0.604 -21.825 1.00 98.75 324 TYR A CA 1
ATOM 2594 C C . TYR A 1 324 ? 17.768 0.328 -22.387 1.00 98.75 324 TYR A C 1
ATOM 2596 O O . TYR A 1 324 ? 17.454 1.305 -23.064 1.00 98.75 324 TYR A O 1
ATOM 2604 N N . ARG A 1 325 ? 19.051 0.008 -22.173 1.00 98.44 325 ARG A N 1
ATOM 2605 C CA . ARG A 1 325 ? 20.171 0.730 -22.793 1.00 98.44 325 ARG A CA 1
ATOM 2606 C C . ARG A 1 325 ? 20.114 0.650 -24.319 1.00 98.44 325 ARG A C 1
ATOM 2608 O O . ARG A 1 325 ? 20.326 1.664 -24.976 1.00 98.44 325 ARG A O 1
ATOM 2615 N N . HIS A 1 326 ? 19.847 -0.531 -24.876 1.00 98.38 326 HIS A N 1
ATOM 2616 C CA . HIS A 1 326 ? 19.719 -0.701 -26.324 1.00 98.38 326 HIS A CA 1
ATOM 2617 C C . HIS A 1 326 ? 18.556 0.107 -26.897 1.00 98.38 326 HIS A C 1
ATOM 2619 O O . HIS A 1 326 ? 18.739 0.744 -27.931 1.00 98.38 326 HIS A O 1
ATOM 2625 N N . TRP A 1 327 ? 17.415 0.151 -26.205 1.00 98.69 327 TRP A N 1
ATOM 2626 C CA . TRP A 1 327 ? 16.282 0.981 -26.614 1.00 98.69 327 TRP A CA 1
ATOM 2627 C C . TRP A 1 327 ? 16.656 2.466 -26.718 1.00 98.69 327 TRP A C 1
ATOM 2629 O O . TRP A 1 327 ? 16.341 3.095 -27.722 1.00 98.69 327 TRP A O 1
ATOM 2639 N N . TRP A 1 328 ? 17.387 3.029 -25.745 1.00 98.62 328 TRP A N 1
ATOM 2640 C CA . TRP A 1 328 ? 17.835 4.430 -25.820 1.00 98.62 328 TRP A CA 1
ATOM 2641 C C . TRP A 1 328 ? 18.683 4.703 -27.065 1.00 98.62 328 TRP A C 1
ATOM 2643 O O . TRP A 1 328 ? 18.405 5.640 -27.802 1.00 98.62 328 TRP A O 1
ATOM 2653 N N . LEU A 1 329 ? 19.676 3.855 -27.336 1.00 98.12 329 LEU A N 1
ATOM 2654 C CA . LEU A 1 329 ? 20.567 4.028 -28.490 1.00 98.12 329 LEU A CA 1
ATOM 2655 C C . LEU A 1 329 ? 19.888 3.745 -29.839 1.00 98.12 329 LEU A C 1
ATOM 2657 O O . LEU A 1 329 ? 20.421 4.119 -30.873 1.00 98.12 329 LEU A O 1
ATOM 2661 N N . THR A 1 330 ? 18.741 3.064 -29.840 1.00 97.12 330 THR A N 1
ATOM 2662 C CA . THR A 1 330 ? 18.011 2.721 -31.071 1.00 97.12 330 THR A CA 1
ATOM 2663 C C . THR A 1 330 ? 16.898 3.726 -31.365 1.00 97.12 330 THR A C 1
ATOM 2665 O O . THR A 1 330 ? 16.683 4.108 -32.511 1.00 97.12 330 THR A O 1
ATOM 2668 N N . ASN A 1 331 ? 16.173 4.161 -30.333 1.00 97.69 331 ASN A N 1
ATOM 2669 C CA . ASN A 1 331 ? 14.927 4.912 -30.477 1.00 97.69 331 ASN A CA 1
ATOM 2670 C C . ASN A 1 331 ? 15.067 6.384 -30.061 1.00 97.69 331 ASN A C 1
ATOM 2672 O O . ASN A 1 331 ? 14.095 7.135 -30.173 1.00 97.69 331 ASN A O 1
ATOM 2676 N N . ARG A 1 332 ? 16.216 6.794 -29.513 1.00 97.94 332 ARG A N 1
ATOM 2677 C CA . ARG A 1 332 ? 16.457 8.127 -28.940 1.00 97.94 332 ARG A CA 1
ATOM 2678 C C . ARG A 1 332 ? 17.877 8.619 -29.235 1.00 97.94 332 ARG A C 1
ATOM 2680 O O . ARG A 1 332 ? 18.523 9.136 -28.342 1.00 97.94 332 ARG A O 1
ATOM 2687 N N . ASP A 1 333 ? 18.358 8.396 -30.452 1.00 97.50 333 ASP A N 1
ATOM 2688 C CA . ASP A 1 333 ? 19.643 8.902 -30.958 1.00 97.50 333 ASP A CA 1
ATOM 2689 C C . ASP A 1 333 ? 19.463 9.285 -32.437 1.00 97.50 333 ASP A C 1
ATOM 2691 O O . ASP A 1 333 ? 19.769 8.521 -33.352 1.00 97.50 333 ASP A O 1
ATOM 2695 N N . HIS A 1 334 ? 18.833 10.435 -32.687 1.00 97.12 334 HIS A N 1
ATOM 2696 C CA . HIS A 1 334 ? 18.349 10.810 -34.020 1.00 97.12 334 HIS A CA 1
ATOM 2697 C C . HIS A 1 334 ? 19.476 10.910 -35.055 1.00 97.12 334 HIS A C 1
ATOM 2699 O O . HIS A 1 334 ? 19.295 10.537 -36.218 1.00 97.12 334 HIS A O 1
ATOM 2705 N N . ASN A 1 335 ? 20.637 11.425 -34.646 1.00 97.25 335 ASN A N 1
ATOM 2706 C CA . ASN A 1 335 ? 21.795 11.585 -35.524 1.00 97.25 335 ASN A CA 1
ATOM 2707 C C . ASN A 1 335 ? 22.777 10.397 -35.458 1.00 97.25 335 ASN A C 1
ATOM 2709 O O . ASN A 1 335 ? 23.791 10.430 -36.157 1.00 97.25 335 ASN A O 1
ATOM 2713 N N . ASN A 1 336 ? 22.451 9.346 -34.695 1.00 96.25 336 ASN A N 1
ATOM 2714 C CA . ASN A 1 336 ? 23.236 8.121 -34.523 1.00 96.25 336 ASN A CA 1
ATOM 2715 C C . ASN A 1 336 ? 24.681 8.381 -34.065 1.00 96.25 336 ASN A C 1
ATOM 2717 O O . ASN A 1 336 ? 25.617 7.718 -34.526 1.00 96.25 336 ASN A O 1
ATOM 2721 N N . ASN A 1 337 ? 24.892 9.374 -33.199 1.00 97.81 337 ASN A N 1
ATOM 2722 C CA . ASN A 1 337 ? 26.226 9.730 -32.711 1.00 97.81 337 ASN A CA 1
ATOM 2723 C C . ASN A 1 337 ? 26.595 9.035 -31.384 1.00 97.81 337 ASN A C 1
ATOM 2725 O O . ASN A 1 337 ? 27.695 9.247 -30.867 1.00 97.81 337 ASN A O 1
ATOM 2729 N N . GLY A 1 338 ? 25.702 8.208 -30.833 1.00 97.25 338 GLY A N 1
ATOM 2730 C CA . GLY A 1 338 ? 25.857 7.522 -29.554 1.00 97.25 338 GLY A CA 1
ATOM 2731 C C . GLY A 1 338 ? 25.482 8.366 -28.331 1.00 97.25 338 GLY A C 1
ATOM 2732 O O . GLY A 1 338 ? 25.739 7.932 -27.203 1.00 97.25 338 GLY A O 1
ATOM 2733 N N . VAL A 1 339 ? 24.904 9.556 -28.522 1.00 97.81 339 VAL A N 1
ATOM 2734 C CA . VAL A 1 339 ? 24.490 10.490 -27.467 1.00 97.81 339 VAL A CA 1
ATOM 2735 C C . VAL A 1 339 ? 22.972 10.651 -27.516 1.00 97.81 339 VAL A C 1
ATOM 2737 O O . VAL A 1 339 ? 22.461 11.292 -28.428 1.00 97.81 339 VAL A O 1
ATOM 2740 N N . PRO A 1 340 ? 22.235 10.107 -26.533 1.00 97.12 340 PRO A N 1
ATOM 2741 C CA . PRO A 1 340 ? 20.790 10.056 -26.634 1.00 97.12 340 PRO A CA 1
ATOM 2742 C C . PRO A 1 340 ? 20.117 11.415 -26.411 1.00 97.12 340 PRO A C 1
ATOM 2744 O O . PRO A 1 340 ? 20.596 12.231 -25.618 1.00 97.12 340 PRO A O 1
ATOM 2747 N N . GLU A 1 341 ? 18.954 11.616 -27.031 1.00 97.06 341 GLU A N 1
ATOM 2748 C CA . GLU A 1 341 ? 18.084 12.773 -26.818 1.00 97.06 341 GLU A CA 1
ATOM 2749 C C . GLU A 1 341 ? 16.785 12.409 -26.081 1.00 97.06 341 GLU A C 1
ATOM 2751 O O . GLU A 1 341 ? 16.235 11.312 -26.213 1.00 97.06 341 GLU A O 1
ATOM 2756 N N . ASP A 1 342 ? 16.237 13.359 -25.320 1.00 94.50 342 ASP A N 1
ATOM 2757 C CA . ASP A 1 342 ? 14.864 13.228 -24.830 1.00 94.50 342 ASP A CA 1
ATOM 2758 C C . ASP A 1 342 ? 13.873 13.252 -26.011 1.00 94.50 342 ASP A C 1
ATOM 2760 O O . ASP A 1 342 ? 14.054 13.968 -26.996 1.00 94.50 342 ASP A O 1
ATOM 2764 N N . GLY A 1 343 ? 12.801 12.462 -25.902 1.00 85.94 343 GLY A N 1
ATOM 2765 C CA . GLY A 1 343 ? 11.710 12.456 -26.883 1.00 85.94 343 GLY A CA 1
ATOM 2766 C C . GLY A 1 343 ? 10.635 13.503 -26.580 1.00 85.94 343 GLY A C 1
ATOM 2767 O O . GLY A 1 343 ? 10.501 13.940 -25.435 1.00 85.94 343 GLY A O 1
ATOM 2768 N N . VAL A 1 344 ? 9.841 13.851 -27.598 1.00 54.59 344 VAL A N 1
ATOM 2769 C CA . VAL A 1 344 ? 8.660 14.735 -27.496 1.00 54.59 344 VAL A CA 1
ATOM 2770 C C . VAL A 1 344 ? 7.373 13.925 -27.403 1.00 54.59 344 VAL A C 1
ATOM 2772 O O . VAL A 1 344 ? 7.261 12.930 -28.154 1.00 54.59 344 VAL A O 1
#

Radius of gyration: 23.87 Å; Cα contacts (8 Å, |Δi|>4): 635; chains: 1; bounding box: 56×42×74 Å

Sequence (344 aa):
LRGDGVQINLILRFVTNRTSLVKTQIITEKPLILQFEGQLVEHMSAKNGKVKDARSPFAVYPQLQPKWQVTDGNITLSFGKVRAFGQLLTSGSSQLQLHKTLPVKTTHGKLSYVSDTNIAGDHTFYTTYSYLLDSQEVAREQVKIADILKQPENYLSGSKKRWQHYIEQAIRPILNNDLSYQRLAVKSVETLIGNWRSKAGAVGFDTVSPAVTGRWFSGNQTWPWDGYKQAFALATFHPELAKQNLNAVFEHQITANDAVRPWDAGFIPDLVAYNLSPERGGDGINWNERNTKPSLAAWAVWQVYQYTNDKQWLEEMFAKLIAYRHWWLTNRDHNNNGVPEDGV

Mean predicted aligned error: 3.36 Å

Organism: NCBI:txid412755

pLDDT: mean 97.42, std 3.08, range [54.59, 98.94]

InterPro domains:
  IPR008928 Six-hairpin glycosidase superfamily [SSF48208] (180-344)
  IPR012341 Six-hairpin glycosidase-like superfamily [G3DSA:1.50.10.10] (179-344)
  IPR048450 Glucosidase YgjK, N-terminal domain [PF21152] (3-164)
  IPR054491 Mannosylglycerate hydrolase MGH1-like, glycoside hydrolase domain [PF22422] (221-340)

Nearest PDB structures (foldseek):
  7q1u-assembly1_B  TM=9.780E-01  e=5.734E-45  Escherichia coli K-12
  5gw7-assembly1_A  TM=9.772E-01  e=1.081E-43  Escherichia coli K-12
  6xux-assembly1_A  TM=9.865E-01  e=4.171E-43  Escherichia coli K-12
  5ca3-assembly1_A  TM=9.796E-01  e=4.691E-43  Escherichia coli K-12
  3d3i-assembly1_A  TM=9.769E-01  e=4.974E-43  Escherichia coli K-12

Secondary structure (DSSP, 8-state):
-EETTEEEEEEEEE-SSSEEEEEEEEEESS-EEEEEEEE----SEEETTEEEE-S-HHHHSGGGPPEEEEETTEEEEEE---EETTTEE--SSEEEEEEESS--EEEE-SSEEEEEEEESS-EEEEEEEEEESSHHHHHHHHHHHHHHHHSHHHHHHHHHHHHHHHHHHHHGGGTTS-HHHHHHHHHHHHHHHHHEEPPBTTB-S-EE-S-TT-TTT-TT-B-HHHHHHHHHHHTTT-HHHHHHHHHHHHTT---TT-SS-GGGTT---SBB-SS--GGGTS--SS-B-S------HHHHHHHHHHHH--HHHHHHHHHHHHHHHHHHHHHS-TT-SS------

Foldseek 3Di:
DDDDQKDWDWDWFDLDLFKIKIKIKIAGPFKDKDKDKDFDDAAQDDDPPHGPGRHGPCVVPVQQFWDWDDDFFKIKTFGAADDPALGDGAPGAKIWMKGKPHGWDKDDDRGMIMTIDMDGGIDMMMMMIGTARHPVSVVVCPVVVVVCRVPVVVSVVVRVVLLVQLLCLQCVVPVVPDVVVSVVSSVVSVQQVQQWHADAAPQRFIAGFPGCPDSLGHARKAFQVSLLVSLLSCLRRPLVNSLRHLCSQQVPQADCPDPQCNVQFLDTWGIDHNFDPVSVVTPHPSGGRPFHDDDPSVVSLVSSCVSPVPVVSSVVVVVSVVRNLVSQLRVADVPSPSDGDGDD

Solvent-accessible surface area (backbone atoms only — not comparable to full-atom values): 18323 Å² total; per-residue (Å²): 91,76,58,97,68,34,36,44,49,78,47,79,45,62,66,54,97,47,31,32,40,33,43,41,38,39,44,39,89,52,65,43,79,47,77,49,73,52,69,61,78,57,55,59,40,62,60,94,90,38,77,74,35,75,53,27,50,51,68,79,37,62,50,43,46,62,45,80,47,76,48,74,23,32,42,36,36,38,28,32,52,35,85,43,82,95,77,47,80,48,69,39,47,18,34,44,38,37,45,39,76,49,73,25,54,66,51,68,64,87,58,33,38,43,29,40,38,78,41,77,41,65,46,76,41,42,36,40,45,30,61,27,67,30,60,66,49,48,63,64,44,51,63,51,53,54,49,42,73,74,42,47,65,60,42,54,49,51,41,49,53,52,52,49,50,33,46,52,44,56,32,58,91,44,67,89,48,61,68,68,57,42,52,50,44,47,52,50,51,52,49,51,59,66,15,50,31,68,49,47,72,67,31,85,33,34,33,49,14,90,28,60,86,34,93,90,23,30,71,58,33,38,35,46,52,61,28,25,56,49,18,41,59,29,19,60,44,41,40,68,59,16,52,27,19,46,47,41,49,53,70,66,39,34,40,73,81,38,93,83,50,32,92,43,34,23,38,44,44,32,26,47,26,46,40,37,25,58,91,71,77,34,81,27,85,71,37,32,70,84,49,61,61,75,86,51,54,67,63,21,52,50,45,32,34,75,66,63,70,45,60,68,63,47,55,62,47,47,58,53,51,52,35,32,54,50,25,41,64,69,78,24,23,93,83,69,80,85,63,69,52,88,84,128